Protein AF-A0A8J6NHY6-F1 (afdb_monomer_lite)

InterPro domains:
  IPR003583 Helix-hairpin-helix DNA-binding motif, class 1 [SM00278] (16-35)
  IPR003583 Helix-hairpin-helix DNA-binding motif, class 1 [SM00278] (42-61)
  IPR010994 RuvA domain 2-like [SSF47781] (5-61)
  IPR060575 SAM-like, helix-hairpin-helix tandem [PF12836] (10-60)

Foldseek 3Di:
DCFVVVLVCLQPPDLVRQCPQPQRHSVQSVLSVVQDDDPGPVSSVVRPRDDPVSVVVSSVVVVVPPDDDDDDDDDDPDPPPPVVVVVVVVVVVVVVVVVVVVVVVVVVVVVVVVVVVVVVVVVPDDPPDDDDDDDDDPVVVVVVVVVVVVVVVVVVVVVVCCVVVVVPPVVPVVNVVVVVVVVVVVVVVVVVVVVVVVVVVVVVVVVVVVVVVVVVVVVVVVVVVVVVVVVVVVVVVVVVVVVVVVVVVVVVVVVVVVVVVVVVVVVVVVVVVVVVVVPDD

Secondary structure (DSSP, 8-state):
--HHHHHHHHHH--HHHHHTSTT--HHHHHHHHHTPPPSSHHHHHTSTT--HHHHHHHHHHHHTTTS-----PPPP---TTHHHHHHHHHHHHHHHHHHHHHHHHHHHHHHHHHHHHHHHHHHT-------------THHHHHHHHHHHHHHHHHHHHHHHHHHSTT-----HHHHHHHHHHHHHHHHHHHHHHHHHHHHHHHHHHHHHHHHHHHHHHHHHHHHHHHHHHHHHHHHHHHHHHHHHHHHHHHHHHHHHHHHHHHHHHHHHHHHHHHTTSS--

Sequence (281 aa):
MNQTELLTLLNTASRDELTSLPGIGSALAERILAGRLFDTLEAAQTVKGVSANLLERLMDSLASHLDPMPAPKPQAADGAQSESRLEEIKESLSKKGQAALETMSGLGESARKQGQAARQAVEALPEKFEQSSTSRGPLWTTLVSSAVTALVAILLTLAVLGGINGSLKFATGSQYRTLQSEISQLNTQADTLRQDLDGLRTRVDTLEGLGERTVALEKAQEQLAADLEAASQQVTAMQTEVTSLNEKVVQQEERTQRFETFLRELQTLLANLFTTQGETK

Organism: NCBI:txid2841698

pLDDT: mean 76.89, std 18.31, range [30.2, 98.44]

Radius of gyration: 55.87 Å; chains: 1; bounding box: 120×62×177 Å

Structure (mmCIF, N/CA/C/O backbone):
data_AF-A0A8J6NHY6-F1
#
_entry.id   AF-A0A8J6NHY6-F1
#
loop_
_atom_site.group_PDB
_atom_site.id
_atom_site.type_symbol
_atom_site.label_atom_id
_atom_site.label_alt_id
_atom_site.label_comp_id
_atom_site.label_asym_id
_atom_site.label_entity_id
_atom_site.label_seq_id
_atom_site.pdbx_PDB_ins_code
_atom_site.Cartn_x
_atom_site.Cartn_y
_atom_site.Cartn_z
_atom_site.occupancy
_atom_site.B_iso_or_equiv
_atom_site.auth_seq_id
_atom_site.auth_comp_id
_atom_site.auth_asym_id
_atom_site.auth_atom_id
_atom_site.pdbx_PDB_model_num
ATOM 1 N N . MET A 1 1 ? 7.587 -30.699 9.011 1.00 53.34 1 MET A N 1
ATOM 2 C CA . MET A 1 1 ? 6.563 -29.631 9.088 1.00 53.34 1 MET A CA 1
ATOM 3 C C . MET A 1 1 ? 7.283 -28.301 8.889 1.00 53.34 1 MET A C 1
ATOM 5 O O . MET A 1 1 ? 7.634 -27.670 9.870 1.00 53.34 1 MET A O 1
ATOM 9 N N . ASN A 1 2 ? 7.527 -27.900 7.632 1.00 73.38 2 ASN A N 1
ATOM 10 C CA . ASN A 1 2 ? 8.413 -26.765 7.289 1.00 73.38 2 ASN A CA 1
ATOM 11 C C . ASN A 1 2 ? 7.673 -25.637 6.533 1.00 73.38 2 ASN A C 1
ATOM 13 O O . ASN A 1 2 ? 8.292 -24.782 5.908 1.00 73.38 2 ASN A O 1
ATOM 17 N N . GLN A 1 3 ? 6.332 -25.650 6.526 1.00 76.56 3 GLN A N 1
ATOM 18 C CA . GLN A 1 3 ? 5.535 -24.707 5.726 1.00 76.56 3 GLN A CA 1
ATOM 19 C C . GLN A 1 3 ? 5.617 -23.270 6.260 1.00 76.56 3 GLN A C 1
ATOM 21 O O . GLN A 1 3 ? 5.719 -22.333 5.474 1.00 76.56 3 GLN A O 1
ATOM 26 N N . THR A 1 4 ? 5.625 -23.094 7.583 1.00 82.06 4 THR A N 1
ATOM 27 C CA . THR A 1 4 ? 5.702 -21.772 8.227 1.00 82.06 4 THR A CA 1
ATOM 28 C C . THR A 1 4 ? 7.051 -21.089 7.987 1.00 82.06 4 THR A C 1
ATOM 30 O O . THR A 1 4 ? 7.104 -19.882 7.759 1.00 82.06 4 THR A O 1
ATOM 33 N N . GLU A 1 5 ? 8.144 -21.854 7.982 1.00 82.25 5 GLU A N 1
ATOM 34 C CA . GLU A 1 5 ? 9.486 -21.335 7.687 1.00 82.25 5 GLU A CA 1
ATOM 35 C C . GLU A 1 5 ? 9.619 -20.924 6.221 1.00 82.25 5 GLU A C 1
ATOM 37 O O . GLU A 1 5 ? 10.109 -19.832 5.937 1.00 82.25 5 GLU A O 1
ATOM 42 N N . LEU A 1 6 ? 9.101 -21.737 5.291 1.00 83.81 6 LEU A N 1
ATOM 43 C CA . LEU A 1 6 ? 9.081 -21.389 3.870 1.00 83.81 6 LEU A CA 1
ATOM 44 C C . LEU A 1 6 ? 8.240 -20.133 3.604 1.00 83.81 6 LEU A C 1
ATOM 46 O O . LEU A 1 6 ? 8.652 -19.273 2.829 1.00 83.81 6 LEU A O 1
ATOM 50 N N . LEU A 1 7 ? 7.084 -20.000 4.263 1.00 85.81 7 LEU A N 1
ATOM 51 C CA . LEU A 1 7 ? 6.234 -18.813 4.155 1.00 85.81 7 LEU A CA 1
ATOM 52 C C . LEU A 1 7 ? 6.942 -17.560 4.689 1.00 85.81 7 LEU A C 1
ATOM 54 O O . LEU A 1 7 ? 6.885 -16.498 4.070 1.00 85.81 7 LEU A O 1
ATOM 58 N N . THR A 1 8 ? 7.653 -17.698 5.810 1.00 86.50 8 THR A N 1
ATOM 59 C CA . THR A 1 8 ? 8.448 -16.610 6.388 1.00 86.50 8 THR A CA 1
ATOM 60 C C . THR A 1 8 ? 9.558 -16.199 5.423 1.00 86.50 8 THR A C 1
ATOM 62 O O . THR A 1 8 ? 9.650 -15.023 5.085 1.00 86.50 8 THR A O 1
ATOM 65 N N . LEU A 1 9 ? 10.318 -17.162 4.889 1.00 85.62 9 LEU A N 1
ATOM 66 C CA . LEU A 1 9 ? 11.377 -16.930 3.906 1.00 85.62 9 LEU A CA 1
ATOM 67 C C . LEU A 1 9 ? 10.844 -16.260 2.630 1.00 85.62 9 LEU A C 1
ATOM 69 O O . LEU A 1 9 ? 11.427 -15.295 2.152 1.00 85.62 9 LEU A O 1
ATOM 73 N N . LEU A 1 10 ? 9.708 -16.701 2.086 1.00 86.12 10 LEU A N 1
ATOM 74 C CA . LEU A 1 10 ? 9.117 -16.093 0.887 1.00 86.12 10 LEU A CA 1
ATOM 75 C C . LEU A 1 10 ? 8.717 -14.628 1.095 1.00 86.12 10 LEU A C 1
ATOM 77 O O . LEU A 1 10 ? 8.806 -13.847 0.144 1.00 86.12 10 LEU A O 1
ATOM 81 N N . ASN A 1 11 ? 8.311 -14.254 2.311 1.00 88.75 11 ASN A N 1
ATOM 82 C CA . ASN A 1 11 ? 7.917 -12.891 2.663 1.00 88.75 11 ASN A CA 1
ATOM 83 C C . ASN A 1 11 ? 9.106 -11.992 3.046 1.00 88.75 11 ASN A C 1
ATOM 85 O O . ASN A 1 11 ? 9.076 -10.801 2.732 1.00 88.75 11 ASN A O 1
ATOM 89 N N . THR A 1 12 ? 10.155 -12.530 3.679 1.00 84.88 12 THR A N 1
ATOM 90 C CA . THR A 1 12 ? 11.291 -11.739 4.192 1.00 84.88 12 THR A CA 1
ATOM 91 C C . THR A 1 12 ? 12.545 -11.784 3.323 1.00 84.88 12 THR A C 1
ATOM 93 O O . THR A 1 12 ? 13.318 -10.830 3.364 1.00 84.88 12 THR A O 1
ATOM 96 N N . ALA A 1 13 ? 12.746 -12.824 2.508 1.00 84.81 13 ALA A N 1
ATOM 97 C CA . ALA A 1 13 ? 13.973 -12.993 1.729 1.00 84.81 13 ALA A CA 1
ATOM 98 C C . ALA A 1 13 ? 14.197 -11.852 0.728 1.00 84.81 13 ALA A C 1
ATOM 100 O O . ALA A 1 13 ? 13.265 -11.282 0.156 1.00 84.81 13 ALA A O 1
ATOM 101 N N . SER A 1 14 ? 15.450 -11.535 0.467 1.00 84.56 14 SER A N 1
ATOM 102 C CA . SER A 1 14 ? 15.868 -10.631 -0.598 1.00 84.56 14 SER A CA 1
ATOM 103 C C . SER A 1 14 ? 15.797 -11.308 -1.973 1.00 84.56 14 SER A C 1
ATOM 105 O O . SER A 1 14 ? 15.626 -12.523 -2.097 1.00 84.56 14 SER A O 1
ATOM 107 N N . ARG A 1 15 ? 15.932 -10.515 -3.044 1.00 84.06 15 ARG A N 1
ATOM 108 C CA . ARG A 1 15 ? 15.962 -11.035 -4.421 1.00 84.06 15 ARG A CA 1
ATOM 109 C C . ARG A 1 15 ? 17.047 -12.102 -4.598 1.00 84.06 15 ARG A C 1
ATOM 111 O O . ARG A 1 15 ? 16.771 -13.122 -5.218 1.00 84.06 15 ARG A O 1
ATOM 118 N N . ASP A 1 16 ? 18.231 -11.864 -4.041 1.00 79.75 16 ASP A N 1
ATOM 119 C CA . ASP A 1 16 ? 19.402 -12.732 -4.203 1.00 79.75 16 ASP A CA 1
ATOM 120 C C . ASP A 1 16 ? 19.284 -14.027 -3.385 1.00 79.75 16 ASP A C 1
ATOM 122 O O . ASP A 1 16 ? 19.721 -15.098 -3.807 1.00 79.75 16 ASP A O 1
ATOM 126 N N . GLU A 1 17 ? 18.622 -13.960 -2.232 1.00 82.81 17 GLU A N 1
ATOM 127 C CA . GLU A 1 17 ? 18.297 -15.147 -1.438 1.00 82.81 17 GLU A CA 1
ATOM 128 C C . GLU A 1 17 ? 17.242 -16.005 -2.140 1.00 82.81 17 GLU A C 1
ATOM 130 O O . GLU A 1 17 ? 17.376 -17.225 -2.181 1.00 82.81 17 GLU A O 1
ATOM 135 N N . LEU A 1 18 ? 16.236 -15.383 -2.769 1.00 84.31 18 LEU A N 1
ATOM 136 C CA . LEU A 1 18 ? 15.245 -16.108 -3.562 1.00 84.31 18 LEU A CA 1
ATOM 137 C C . LEU A 1 18 ? 15.859 -16.766 -4.799 1.00 84.31 18 LEU A C 1
ATOM 139 O O . LEU A 1 18 ? 15.480 -17.885 -5.117 1.00 84.31 18 LEU A O 1
ATOM 143 N N . THR A 1 19 ? 16.795 -16.119 -5.498 1.00 83.88 19 THR A N 1
ATOM 144 C CA . THR A 1 19 ? 17.465 -16.721 -6.669 1.00 83.88 19 THR A CA 1
ATOM 145 C C . THR A 1 19 ? 18.468 -17.811 -6.307 1.00 83.88 19 THR A C 1
ATOM 147 O O . THR A 1 19 ? 18.808 -18.635 -7.153 1.00 83.88 19 THR A O 1
ATOM 150 N N . SER A 1 20 ? 18.928 -17.840 -5.056 1.00 79.25 20 SER A N 1
ATOM 151 C CA . SER A 1 20 ? 19.787 -18.908 -4.536 1.00 79.25 20 SER A CA 1
ATOM 152 C C . SER A 1 20 ? 19.014 -20.204 -4.265 1.00 79.25 20 SER A C 1
ATOM 154 O O . SER A 1 20 ? 19.619 -21.263 -4.094 1.00 79.25 20 SER A O 1
ATOM 156 N N . LEU A 1 21 ? 17.678 -20.147 -4.244 1.00 82.75 21 LEU A N 1
ATOM 157 C CA . LEU A 1 21 ? 16.835 -21.314 -4.030 1.00 82.75 21 LEU A CA 1
ATOM 158 C C . LEU A 1 21 ? 16.749 -22.192 -5.293 1.00 82.75 21 LEU A C 1
ATOM 160 O O . LEU A 1 21 ? 16.567 -21.686 -6.407 1.00 82.75 21 LEU A O 1
ATOM 164 N N . PRO A 1 22 ? 16.826 -23.529 -5.149 1.00 76.31 22 PRO A N 1
ATOM 165 C CA . PRO A 1 22 ? 16.834 -24.437 -6.287 1.00 76.31 22 PRO A CA 1
ATOM 166 C C . PRO A 1 22 ? 15.524 -24.339 -7.079 1.00 76.31 22 PRO A C 1
ATOM 168 O O . PRO A 1 22 ? 14.446 -24.672 -6.590 1.00 76.31 22 PRO A O 1
ATOM 171 N N . GLY A 1 23 ? 15.628 -23.909 -8.338 1.00 76.44 23 GLY A N 1
ATOM 172 C CA . GLY A 1 23 ? 14.489 -23.771 -9.250 1.00 76.44 23 GLY A CA 1
ATOM 173 C C . GLY A 1 23 ? 13.852 -22.378 -9.298 1.00 76.44 23 GLY A C 1
ATOM 174 O O . GLY A 1 23 ? 12.918 -22.188 -10.078 1.00 76.44 23 GLY A O 1
ATOM 175 N N . ILE A 1 24 ? 14.357 -21.394 -8.543 1.00 82.69 24 ILE A N 1
ATOM 176 C CA . ILE A 1 24 ? 13.903 -19.999 -8.621 1.00 82.69 24 ILE A CA 1
ATOM 177 C C . ILE A 1 24 ? 14.943 -19.157 -9.374 1.00 82.69 24 ILE A C 1
ATOM 179 O O . ILE A 1 24 ? 16.027 -18.884 -8.882 1.00 82.69 24 ILE A O 1
ATOM 183 N N . GLY A 1 25 ? 14.608 -18.717 -10.590 1.00 80.62 25 GLY A N 1
ATOM 184 C CA . GLY A 1 25 ? 15.428 -17.763 -11.353 1.00 80.62 25 GLY A CA 1
ATOM 185 C C . GLY A 1 25 ? 15.056 -16.301 -11.076 1.00 80.62 25 GLY A C 1
ATOM 186 O O . GLY A 1 25 ? 13.996 -16.028 -10.511 1.00 80.62 25 GLY A O 1
ATOM 187 N N . SER A 1 26 ? 15.865 -15.345 -11.550 1.00 79.81 26 SER A N 1
ATOM 188 C CA . SER A 1 26 ? 15.668 -13.895 -11.325 1.00 79.81 26 SER A CA 1
ATOM 189 C C . SER A 1 26 ? 14.264 -13.401 -11.686 1.00 79.81 26 SER A C 1
ATOM 191 O O . SER A 1 26 ? 13.646 -12.668 -10.920 1.00 79.81 26 SER A O 1
ATOM 193 N N . ALA A 1 27 ? 13.712 -13.883 -12.805 1.00 82.69 27 ALA A N 1
ATOM 194 C CA . ALA A 1 27 ? 12.362 -13.534 -13.248 1.00 82.69 27 ALA A CA 1
ATOM 195 C C . ALA A 1 27 ? 11.250 -14.113 -12.352 1.00 82.69 27 ALA A C 1
ATOM 197 O O . ALA A 1 27 ? 10.127 -13.612 -12.348 1.00 82.69 27 ALA A O 1
ATOM 198 N N . LEU A 1 28 ? 11.502 -15.217 -11.641 1.00 83.19 28 LEU A N 1
ATOM 199 C CA . LEU A 1 28 ? 10.549 -15.778 -10.680 1.00 83.19 28 LEU A CA 1
ATOM 200 C C . LEU A 1 28 ? 10.686 -15.089 -9.318 1.00 83.19 28 LEU A C 1
ATOM 202 O O . LEU A 1 28 ? 9.671 -14.734 -8.732 1.00 83.19 28 LEU A O 1
ATOM 206 N N . ALA A 1 29 ? 11.915 -14.812 -8.872 1.00 85.69 29 ALA A N 1
ATOM 207 C CA . ALA A 1 29 ? 12.186 -14.052 -7.653 1.00 85.69 29 ALA A CA 1
ATOM 208 C C . ALA A 1 29 ? 11.532 -12.661 -7.685 1.00 85.69 29 ALA A C 1
ATOM 210 O O . ALA A 1 29 ? 10.893 -12.252 -6.720 1.00 85.69 29 ALA A O 1
ATOM 211 N N . GLU A 1 30 ? 11.612 -11.958 -8.815 1.00 86.56 30 GLU A N 1
ATOM 212 C CA . GLU A 1 30 ? 10.954 -10.660 -8.994 1.00 86.56 30 GLU A CA 1
ATOM 213 C C . GLU A 1 30 ? 9.423 -10.751 -8.929 1.00 86.56 30 GLU A C 1
ATOM 215 O O . GLU A 1 30 ? 8.779 -9.923 -8.287 1.00 86.56 30 GLU A O 1
ATOM 220 N N . ARG A 1 31 ? 8.831 -11.799 -9.512 1.00 84.31 31 ARG A N 1
ATOM 221 C CA . ARG A 1 31 ? 7.384 -12.047 -9.416 1.00 84.31 31 ARG A CA 1
ATOM 222 C C . ARG A 1 31 ? 6.939 -12.381 -7.993 1.00 84.31 31 ARG A C 1
ATOM 224 O O . ARG A 1 31 ? 5.866 -11.950 -7.587 1.00 84.31 31 ARG A O 1
ATOM 231 N N . ILE A 1 32 ? 7.752 -13.123 -7.243 1.00 85.94 32 ILE A N 1
ATOM 232 C CA . ILE A 1 32 ? 7.494 -13.419 -5.829 1.00 85.94 32 ILE A CA 1
ATOM 233 C C . ILE A 1 32 ? 7.557 -12.126 -5.010 1.00 85.94 32 ILE A C 1
ATOM 235 O O . ILE A 1 32 ? 6.660 -11.884 -4.212 1.00 85.94 32 ILE A O 1
ATOM 239 N N . LEU A 1 33 ? 8.552 -11.263 -5.249 1.00 86.25 33 LEU A N 1
ATOM 240 C CA . LEU A 1 33 ? 8.669 -9.956 -4.590 1.00 86.25 33 LEU A CA 1
ATOM 241 C C . LEU A 1 33 ? 7.463 -9.052 -4.870 1.00 86.25 33 LEU A C 1
ATOM 243 O O . LEU A 1 33 ? 6.952 -8.420 -3.950 1.00 86.25 33 LEU A O 1
ATOM 247 N N . ALA A 1 34 ? 6.988 -9.027 -6.118 1.00 85.00 34 ALA A N 1
ATOM 248 C CA . ALA A 1 34 ? 5.819 -8.247 -6.519 1.00 85.00 34 ALA A CA 1
ATOM 249 C C . ALA A 1 34 ? 4.497 -8.761 -5.913 1.00 85.00 34 ALA A C 1
ATOM 251 O O . ALA A 1 34 ? 3.537 -8.002 -5.831 1.00 85.00 34 ALA A O 1
ATOM 252 N N . GLY A 1 35 ? 4.436 -10.034 -5.509 1.00 81.06 35 GLY A N 1
ATOM 253 C CA . GLY A 1 35 ? 3.237 -10.672 -4.957 1.00 81.06 35 GLY A CA 1
ATOM 254 C C . GLY A 1 35 ? 3.112 -10.634 -3.431 1.00 81.06 35 GLY A C 1
ATOM 255 O O . GLY A 1 35 ? 2.147 -11.180 -2.907 1.00 81.06 35 GLY A O 1
ATOM 256 N N . ARG A 1 36 ? 4.072 -10.038 -2.713 1.00 85.75 36 ARG A N 1
ATOM 257 C CA . ARG A 1 36 ? 4.070 -9.989 -1.238 1.00 85.75 36 ARG A CA 1
ATOM 258 C C . ARG A 1 36 ? 2.956 -9.082 -0.691 1.00 85.75 36 ARG A C 1
ATOM 260 O O . ARG A 1 36 ? 2.662 -8.054 -1.293 1.00 85.75 36 ARG A O 1
ATOM 267 N N . LEU A 1 37 ? 2.375 -9.351 0.484 1.00 82.25 37 LEU A N 1
ATOM 268 C CA . LEU A 1 37 ? 2.626 -10.454 1.429 1.00 82.25 37 LEU A CA 1
ATOM 269 C C . LEU A 1 37 ? 1.750 -11.684 1.152 1.00 82.25 37 LEU A C 1
ATOM 271 O O . LEU A 1 37 ? 0.583 -11.563 0.798 1.00 82.25 37 LEU A O 1
ATOM 275 N N . PHE A 1 38 ? 2.313 -12.868 1.391 1.00 83.25 38 PHE A N 1
ATOM 276 C CA . PHE A 1 38 ? 1.598 -14.139 1.325 1.00 83.25 38 PHE A CA 1
ATOM 277 C C . PHE A 1 38 ? 1.175 -14.583 2.728 1.00 83.25 38 PHE A C 1
ATOM 279 O O . PHE A 1 38 ? 2.033 -14.832 3.575 1.00 83.25 38 PHE A O 1
ATOM 286 N N . ASP A 1 39 ? -0.128 -14.739 2.955 1.00 81.50 39 ASP A N 1
ATOM 287 C CA . ASP A 1 39 ? -0.663 -15.250 4.228 1.00 81.50 39 ASP A CA 1
ATOM 288 C C . ASP A 1 39 ? -0.658 -16.785 4.294 1.00 81.50 39 ASP A C 1
ATOM 290 O O . ASP A 1 39 ? -0.622 -17.379 5.370 1.00 81.50 39 ASP A O 1
ATOM 294 N N . THR A 1 40 ? -0.675 -17.449 3.134 1.00 83.06 40 THR A N 1
ATOM 295 C CA . THR A 1 40 ? -0.659 -18.910 3.017 1.00 83.06 40 THR A CA 1
ATOM 296 C C . THR A 1 40 ? 0.260 -19.368 1.889 1.00 83.06 40 THR A C 1
ATOM 298 O O . THR A 1 40 ? 0.560 -18.634 0.945 1.00 83.06 40 THR A O 1
ATOM 301 N N . LEU A 1 41 ? 0.691 -20.629 1.952 1.00 75.31 41 LEU A N 1
ATOM 302 C CA . LEU A 1 41 ? 1.497 -21.242 0.894 1.00 75.31 41 LEU A CA 1
ATOM 303 C C . LEU A 1 41 ? 0.726 -21.340 -0.438 1.00 75.31 41 LEU A C 1
ATOM 305 O O . LEU A 1 41 ? 1.312 -21.301 -1.516 1.00 75.31 41 LEU A O 1
ATOM 309 N N . GLU A 1 42 ? -0.599 -21.439 -0.370 1.00 76.88 42 GLU A N 1
ATOM 310 C CA . GLU A 1 42 ? -1.498 -21.418 -1.529 1.00 76.88 42 GLU A CA 1
ATOM 311 C C . GLU A 1 42 ? -1.526 -20.038 -2.199 1.00 76.88 42 GLU A C 1
ATOM 313 O O . GLU A 1 42 ? -1.512 -19.949 -3.427 1.00 76.88 42 GLU A O 1
ATOM 318 N N . ALA A 1 43 ? -1.451 -18.952 -1.422 1.00 77.56 43 ALA A N 1
ATOM 319 C CA . ALA A 1 43 ? -1.313 -17.607 -1.976 1.00 77.56 43 ALA A CA 1
ATOM 320 C C . ALA A 1 43 ? -0.018 -17.474 -2.800 1.00 77.56 43 ALA A C 1
ATOM 322 O O . ALA A 1 43 ? -0.040 -16.924 -3.902 1.00 77.56 43 ALA A O 1
ATOM 323 N N . ALA A 1 44 ? 1.086 -18.076 -2.342 1.00 75.69 44 ALA A N 1
ATOM 324 C CA . ALA A 1 44 ? 2.343 -18.107 -3.093 1.00 75.69 44 ALA A CA 1
ATOM 325 C C . ALA A 1 44 ? 2.252 -18.919 -4.405 1.00 75.69 44 ALA A C 1
ATOM 327 O O . ALA A 1 44 ? 2.935 -18.587 -5.374 1.00 75.69 44 ALA A O 1
ATOM 328 N N . GLN A 1 45 ? 1.375 -19.930 -4.486 1.00 78.81 45 GLN A N 1
ATOM 329 C CA . GLN A 1 45 ? 1.114 -20.689 -5.725 1.00 78.81 45 GLN A CA 1
ATOM 330 C C . GLN A 1 45 ? 0.353 -19.880 -6.784 1.00 78.81 45 GLN A C 1
ATOM 332 O O . GLN A 1 45 ? 0.373 -20.226 -7.965 1.00 78.81 45 GLN A O 1
ATOM 337 N N . THR A 1 46 ? -0.289 -18.778 -6.392 1.00 75.00 46 THR A N 1
ATOM 338 C CA . THR A 1 46 ? -0.972 -17.877 -7.335 1.00 75.00 46 THR A CA 1
ATOM 339 C C . THR A 1 46 ? 0.031 -17.148 -8.238 1.00 75.00 46 THR A C 1
ATOM 341 O O . THR A 1 46 ? -0.296 -16.732 -9.354 1.00 75.00 46 THR A O 1
ATOM 344 N N . VAL A 1 47 ? 1.290 -17.032 -7.801 1.00 77.62 47 VAL A N 1
ATOM 345 C CA . VAL A 1 47 ? 2.369 -16.467 -8.608 1.00 77.62 47 VAL A CA 1
ATOM 346 C C . VAL A 1 47 ? 2.665 -17.407 -9.776 1.00 77.62 47 VAL A C 1
ATOM 348 O O . VAL A 1 47 ? 3.198 -18.504 -9.602 1.00 77.62 47 VAL A O 1
ATOM 351 N N . LYS A 1 48 ? 2.354 -16.963 -11.002 1.00 69.06 48 LYS A N 1
ATOM 352 C CA . LYS A 1 48 ? 2.626 -17.719 -12.237 1.00 69.06 48 LYS A CA 1
ATOM 353 C C . LYS A 1 48 ? 4.059 -18.254 -12.226 1.00 69.06 48 LYS A C 1
ATOM 355 O O . LYS A 1 48 ? 4.997 -17.462 -12.267 1.00 69.06 48 LYS A O 1
ATOM 360 N N . GLY A 1 49 ? 4.219 -19.578 -12.241 1.00 71.25 49 GLY A N 1
ATOM 361 C CA . GLY A 1 49 ? 5.519 -20.260 -12.260 1.00 71.25 49 GLY A CA 1
ATOM 362 C C . GLY A 1 49 ? 5.963 -20.859 -10.922 1.00 71.25 49 GLY A C 1
ATOM 363 O O . GLY A 1 49 ? 6.915 -21.634 -10.915 1.00 71.25 49 GLY A O 1
ATOM 364 N N . VAL A 1 50 ? 5.270 -20.570 -9.818 1.00 79.50 50 VAL A N 1
ATOM 365 C CA . VAL A 1 50 ? 5.432 -21.294 -8.551 1.00 79.50 50 VAL A CA 1
ATOM 366 C C . VAL A 1 50 ? 4.496 -22.502 -8.581 1.00 79.50 50 VAL A C 1
ATOM 368 O O . VAL A 1 50 ? 3.284 -22.352 -8.678 1.00 79.50 50 VAL A O 1
ATOM 371 N N . SER A 1 51 ? 5.053 -23.713 -8.555 1.00 76.12 51 SER A N 1
ATOM 372 C CA . SER A 1 51 ? 4.276 -24.962 -8.567 1.00 76.12 51 SER A CA 1
ATOM 373 C C . SER A 1 51 ? 4.392 -25.689 -7.230 1.00 76.12 51 SER A C 1
ATOM 375 O O . SER A 1 51 ? 5.410 -25.561 -6.549 1.00 76.12 51 SER A O 1
ATOM 377 N N . ALA A 1 52 ? 3.387 -26.495 -6.876 1.00 76.88 52 ALA A N 1
ATOM 378 C CA . ALA A 1 52 ? 3.402 -27.311 -5.658 1.00 76.88 52 ALA A CA 1
ATOM 379 C C . ALA A 1 52 ? 4.662 -28.197 -5.557 1.00 76.88 52 ALA A C 1
ATOM 381 O O . ALA A 1 52 ? 5.288 -28.247 -4.505 1.00 76.88 52 ALA A O 1
ATOM 382 N N . ASN A 1 53 ? 5.111 -28.776 -6.680 1.00 75.88 53 ASN A N 1
ATOM 383 C CA . ASN A 1 53 ? 6.353 -29.559 -6.761 1.00 75.88 53 ASN A CA 1
ATOM 384 C C . ASN A 1 53 ? 7.613 -28.740 -6.441 1.00 75.88 53 ASN A C 1
ATOM 386 O O . ASN A 1 53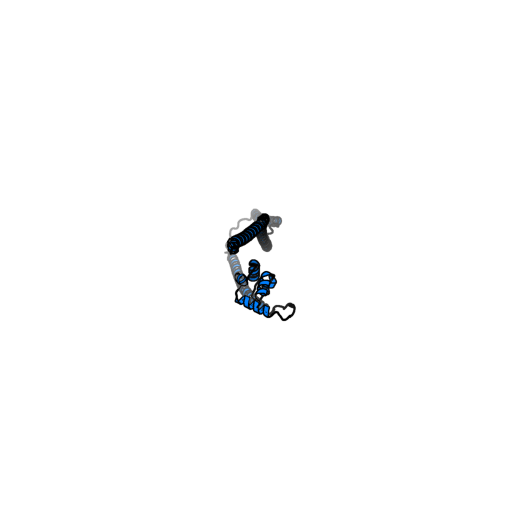 ? 8.565 -29.256 -5.865 1.00 75.88 53 ASN A O 1
ATOM 390 N N . LEU A 1 54 ? 7.657 -27.466 -6.841 1.00 81.25 54 LEU A N 1
ATOM 391 C CA . LEU A 1 54 ? 8.787 -26.595 -6.521 1.00 81.25 54 LEU A CA 1
ATOM 392 C C . LEU A 1 54 ? 8.797 -26.270 -5.025 1.00 81.25 54 LEU A C 1
ATOM 394 O O . LEU A 1 54 ? 9.846 -26.357 -4.397 1.00 81.25 54 LEU A O 1
ATOM 398 N N . LEU A 1 55 ? 7.634 -25.973 -4.444 1.00 79.38 55 LEU A N 1
ATOM 399 C CA . LEU A 1 55 ? 7.505 -25.717 -3.009 1.00 79.38 55 LEU A CA 1
ATOM 400 C C . LEU A 1 55 ? 7.872 -26.952 -2.177 1.00 79.38 55 LEU A C 1
ATOM 402 O O . LEU A 1 55 ? 8.576 -26.816 -1.184 1.00 79.38 55 LEU A O 1
ATOM 406 N N . GLU A 1 56 ? 7.488 -28.150 -2.615 1.00 81.25 56 GLU A N 1
ATOM 407 C CA . GLU A 1 56 ? 7.855 -29.411 -1.963 1.00 81.25 56 GLU A CA 1
ATOM 408 C C . GLU A 1 56 ? 9.372 -29.658 -1.991 1.00 81.25 56 GLU A C 1
ATOM 410 O O . GLU A 1 56 ? 9.967 -29.979 -0.964 1.00 81.25 56 GLU A O 1
ATOM 415 N N . ARG A 1 57 ? 10.036 -29.393 -3.125 1.00 78.81 57 ARG A N 1
ATOM 416 C CA . ARG A 1 57 ? 11.506 -29.464 -3.225 1.00 78.81 57 ARG A CA 1
ATOM 417 C C . ARG A 1 57 ? 12.206 -28.438 -2.339 1.00 78.81 57 ARG A C 1
ATOM 419 O O . ARG A 1 57 ? 13.253 -28.737 -1.771 1.00 78.81 57 ARG A O 1
ATOM 426 N N . LEU A 1 58 ? 11.641 -27.238 -2.211 1.00 82.19 58 LEU A N 1
ATOM 427 C CA . LEU A 1 58 ? 12.169 -26.225 -1.301 1.00 82.19 58 LEU A CA 1
ATOM 428 C C . LEU A 1 58 ? 11.998 -26.646 0.156 1.00 82.19 58 LEU A C 1
ATOM 430 O O . LEU A 1 58 ? 12.944 -26.512 0.927 1.00 82.19 58 LEU A O 1
ATOM 434 N N . MET A 1 59 ? 10.847 -27.219 0.515 1.00 78.81 59 MET A N 1
ATOM 435 C CA . MET A 1 59 ? 10.602 -27.765 1.853 1.00 78.81 59 MET A CA 1
ATOM 436 C C . MET A 1 59 ? 11.597 -28.872 2.218 1.00 78.81 59 MET A C 1
ATOM 438 O O . MET A 1 59 ? 12.073 -28.891 3.355 1.00 78.81 59 MET A O 1
ATOM 442 N N . ASP A 1 60 ? 11.924 -29.751 1.268 1.00 79.88 60 ASP A N 1
ATOM 443 C CA . ASP A 1 60 ? 12.909 -30.826 1.433 1.00 79.88 60 ASP A CA 1
ATOM 444 C C . ASP A 1 60 ? 14.342 -30.269 1.557 1.00 79.88 60 ASP A C 1
ATOM 446 O O . ASP A 1 60 ? 15.105 -30.654 2.442 1.00 79.88 60 ASP A O 1
ATOM 450 N N . SER A 1 61 ? 14.681 -29.246 0.761 1.00 73.06 61 SER A N 1
ATOM 451 C CA . SER A 1 61 ? 15.983 -28.564 0.847 1.00 73.06 61 SER A CA 1
ATOM 452 C C . SER A 1 61 ? 16.192 -27.794 2.157 1.00 73.06 61 SER A C 1
ATOM 454 O O . SER A 1 61 ? 17.314 -27.744 2.664 1.00 73.06 61 SER A O 1
ATOM 456 N N . LEU A 1 62 ? 15.115 -27.229 2.720 1.00 73.75 62 LEU A N 1
ATOM 457 C CA . LEU A 1 62 ? 15.129 -26.556 4.019 1.00 73.75 62 LEU A CA 1
ATOM 458 C C . LEU A 1 62 ? 15.283 -27.577 5.155 1.00 73.75 62 LEU A C 1
ATOM 460 O O . LEU A 1 62 ? 16.030 -27.340 6.097 1.00 73.75 62 LEU A O 1
ATOM 464 N N . ALA A 1 63 ? 14.627 -28.741 5.033 1.00 66.12 63 ALA A N 1
ATOM 465 C CA . ALA A 1 63 ? 14.763 -29.846 5.984 1.00 66.12 63 ALA A CA 1
ATOM 466 C C . ALA A 1 63 ? 16.203 -30.380 6.048 1.00 66.12 63 ALA A C 1
ATOM 468 O O . ALA A 1 63 ? 16.675 -30.775 7.112 1.00 66.12 63 ALA A O 1
ATOM 469 N N . SER A 1 64 ? 16.900 -30.371 4.908 1.00 61.94 64 SER A N 1
ATOM 470 C CA . SER A 1 64 ? 18.280 -30.842 4.775 1.00 61.94 64 SER A CA 1
ATOM 471 C C . SER A 1 64 ? 19.340 -29.844 5.276 1.00 61.94 64 SER A C 1
ATOM 473 O O . SER A 1 64 ? 20.520 -30.187 5.280 1.00 61.94 64 SER A O 1
ATOM 475 N N . HIS A 1 65 ? 18.969 -28.626 5.691 1.00 52.91 65 HIS A N 1
ATOM 476 C CA . HIS A 1 65 ? 19.908 -27.550 6.053 1.00 52.91 65 HIS A CA 1
ATOM 477 C C . HIS A 1 65 ? 20.295 -27.492 7.550 1.00 52.91 65 HIS A C 1
ATOM 479 O O . HIS A 1 65 ? 20.733 -26.450 8.034 1.00 52.91 65 HIS A O 1
ATOM 485 N N . LEU A 1 66 ? 20.168 -28.601 8.294 1.00 41.56 66 LEU A N 1
ATOM 486 C CA . LEU A 1 66 ? 20.574 -28.694 9.710 1.00 41.56 66 LEU A CA 1
ATOM 487 C C . LEU A 1 66 ? 22.019 -29.178 9.948 1.00 41.56 66 LEU A C 1
ATOM 489 O O . LEU A 1 66 ? 22.405 -29.346 11.102 1.00 41.56 66 LEU A O 1
ATOM 493 N N . ASP A 1 67 ? 22.841 -29.323 8.906 1.00 37.91 67 ASP A N 1
ATOM 494 C CA . ASP A 1 67 ? 24.291 -29.496 9.056 1.00 37.91 67 ASP A CA 1
ATOM 495 C C . ASP A 1 67 ? 25.034 -28.210 8.645 1.00 37.91 67 ASP A C 1
ATOM 497 O O . ASP A 1 67 ? 24.905 -27.758 7.503 1.00 37.91 67 ASP A O 1
ATOM 501 N N . PRO A 1 68 ? 25.836 -27.595 9.539 1.00 44.50 68 PRO A N 1
ATOM 502 C CA . PRO A 1 68 ? 26.625 -26.426 9.195 1.00 44.50 68 PRO A CA 1
ATOM 503 C C . PRO A 1 68 ? 27.822 -26.867 8.353 1.00 44.50 68 PRO A C 1
ATOM 505 O O . PRO A 1 68 ? 28.809 -27.399 8.861 1.00 44.50 68 PRO A O 1
ATOM 508 N N . MET A 1 69 ? 27.764 -26.604 7.053 1.00 42.16 69 MET A N 1
ATOM 509 C CA . MET A 1 69 ? 28.928 -26.671 6.176 1.00 42.16 69 MET A CA 1
ATOM 510 C C . MET A 1 69 ? 29.070 -25.378 5.363 1.00 42.16 69 MET A C 1
ATOM 512 O O . MET A 1 69 ? 28.121 -24.612 5.220 1.00 42.16 69 MET A O 1
ATOM 516 N N . PRO A 1 70 ? 30.313 -25.043 4.985 1.00 43.12 70 PRO A N 1
ATOM 517 C CA . PRO A 1 70 ? 30.890 -23.726 5.198 1.00 43.12 70 PRO A CA 1
ATOM 518 C C . PRO A 1 70 ? 30.667 -22.786 4.015 1.00 43.12 70 PRO A C 1
ATOM 520 O O . PRO A 1 70 ? 30.392 -23.217 2.900 1.00 43.12 70 PRO A O 1
ATOM 523 N N . ALA A 1 71 ? 30.876 -21.494 4.284 1.00 42.72 71 ALA A N 1
ATOM 524 C CA . ALA A 1 71 ? 30.898 -20.392 3.326 1.00 42.72 71 ALA A CA 1
ATOM 525 C C . ALA A 1 71 ? 31.430 -20.778 1.924 1.00 42.72 71 ALA A C 1
ATOM 527 O O . ALA A 1 71 ? 32.479 -21.430 1.823 1.00 42.72 71 ALA A O 1
ATOM 528 N N . PRO A 1 72 ? 30.775 -20.328 0.837 1.00 40.50 72 PRO A N 1
ATOM 529 C CA . PRO A 1 72 ? 31.195 -20.664 -0.513 1.00 40.50 72 PRO A CA 1
ATOM 530 C C . PRO A 1 72 ? 32.526 -19.971 -0.829 1.00 40.50 72 PRO A C 1
ATOM 532 O O . PRO A 1 72 ? 32.608 -18.748 -0.939 1.00 40.50 72 PRO A O 1
ATOM 535 N N . LYS A 1 73 ? 33.590 -20.765 -0.999 1.00 40.12 73 LYS A N 1
ATOM 536 C CA . LYS A 1 73 ? 34.768 -20.332 -1.762 1.00 40.12 73 LYS A CA 1
ATOM 537 C C . LYS A 1 73 ? 34.387 -20.277 -3.251 1.00 40.12 73 LYS A C 1
ATOM 539 O O . LYS A 1 73 ? 33.665 -21.164 -3.706 1.00 40.12 73 LYS A O 1
ATOM 544 N N . PRO A 1 74 ? 34.880 -19.290 -4.021 1.00 40.19 74 PRO A N 1
ATOM 545 C CA . PRO A 1 74 ? 34.547 -19.142 -5.435 1.00 40.19 74 PRO A CA 1
ATOM 546 C C . PRO A 1 74 ? 35.019 -20.367 -6.226 1.00 40.19 74 PRO A C 1
ATOM 548 O O . PRO A 1 74 ? 36.220 -20.628 -6.303 1.00 40.19 74 PRO A O 1
ATOM 551 N N . GLN A 1 75 ? 34.087 -21.119 -6.815 1.00 39.09 75 GLN A N 1
ATOM 552 C CA . GLN A 1 75 ? 34.415 -22.137 -7.807 1.00 39.09 75 GLN A CA 1
ATOM 553 C C . GLN A 1 75 ? 34.417 -21.507 -9.195 1.00 39.09 75 GLN A C 1
ATOM 555 O O . GLN A 1 75 ? 33.413 -20.995 -9.687 1.00 39.09 75 GLN A O 1
ATOM 560 N N . ALA A 1 76 ? 35.606 -21.548 -9.788 1.00 45.56 76 ALA A N 1
ATOM 561 C CA . ALA A 1 76 ? 35.874 -21.291 -11.184 1.00 45.56 76 ALA A CA 1
ATOM 562 C C . ALA A 1 76 ? 34.997 -22.191 -12.066 1.00 45.56 76 ALA A C 1
ATOM 564 O O . ALA A 1 76 ? 35.098 -23.417 -12.017 1.00 45.56 76 ALA A O 1
ATOM 565 N N . ALA A 1 77 ? 34.151 -21.560 -12.877 1.00 42.88 77 ALA A N 1
ATOM 566 C CA . ALA A 1 77 ? 33.451 -22.201 -13.973 1.00 42.88 77 ALA A CA 1
ATOM 567 C C . ALA A 1 77 ? 34.435 -22.434 -15.133 1.00 42.88 77 ALA A C 1
ATOM 569 O O . ALA A 1 77 ? 34.874 -21.502 -15.801 1.00 42.88 77 ALA A O 1
ATOM 570 N N . ASP A 1 78 ? 34.828 -23.696 -15.264 1.00 40.38 78 ASP A N 1
ATOM 571 C CA . ASP A 1 78 ? 34.923 -24.480 -16.498 1.00 40.38 78 ASP A CA 1
ATOM 572 C C . ASP A 1 78 ? 35.293 -23.739 -17.805 1.00 40.38 78 ASP A C 1
ATOM 574 O O . ASP A 1 78 ? 34.454 -23.193 -18.523 1.00 40.38 78 ASP A O 1
ATOM 578 N N . GLY A 1 79 ? 36.587 -23.768 -18.140 1.00 42.44 79 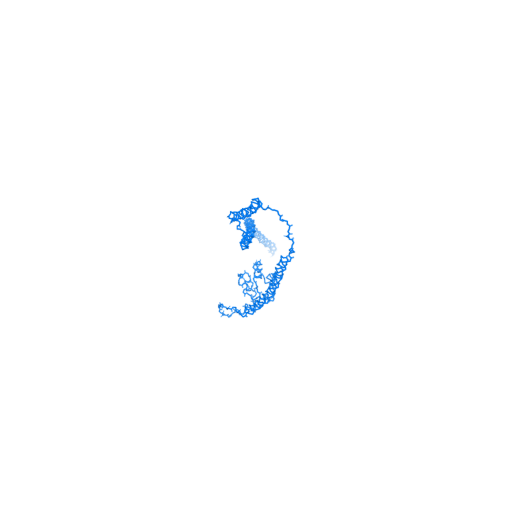GLY A N 1
ATOM 579 C CA . GLY A 1 79 ? 37.159 -23.233 -19.381 1.00 42.44 79 GLY A CA 1
ATOM 580 C C . GLY A 1 79 ? 37.092 -24.177 -20.590 1.00 42.44 79 GLY A C 1
ATOM 581 O O . GLY A 1 79 ? 37.651 -23.848 -21.634 1.00 42.44 79 GLY A O 1
ATOM 582 N N . ALA A 1 80 ? 36.431 -25.334 -20.499 1.00 49.25 80 ALA A N 1
ATOM 583 C CA . ALA A 1 80 ? 36.534 -26.371 -21.531 1.00 49.25 80 ALA A CA 1
ATOM 584 C C . ALA A 1 80 ? 35.642 -26.163 -22.777 1.00 49.25 80 ALA A C 1
ATOM 586 O O . ALA A 1 80 ? 35.845 -26.833 -23.788 1.00 49.25 80 ALA A O 1
ATOM 587 N N . GLN A 1 81 ? 34.680 -25.230 -22.771 1.00 49.81 81 GLN A N 1
ATOM 588 C CA . GLN A 1 81 ? 33.810 -24.974 -23.939 1.00 49.81 81 GLN A CA 1
ATOM 589 C C . GLN A 1 81 ? 34.265 -23.815 -24.843 1.00 49.81 81 GLN A C 1
ATOM 591 O O . GLN A 1 81 ? 33.718 -23.632 -25.932 1.00 49.81 81 GLN A O 1
ATOM 596 N N . SER A 1 82 ? 35.271 -23.037 -24.431 1.00 50.16 82 SER A N 1
ATOM 597 C CA . SER A 1 82 ? 35.694 -21.839 -25.172 1.00 50.16 82 SER A CA 1
ATOM 598 C C . SER A 1 82 ? 36.670 -22.148 -26.320 1.00 50.16 82 SER A C 1
ATOM 600 O O . SER A 1 82 ? 36.652 -21.472 -27.348 1.00 50.16 82 SER A O 1
ATOM 602 N N . GLU A 1 83 ? 37.475 -23.211 -26.204 1.00 54.62 83 GLU A N 1
ATOM 603 C CA . GLU A 1 83 ? 38.479 -23.567 -27.223 1.00 54.62 83 GLU A CA 1
ATOM 604 C C . GLU A 1 83 ? 37.866 -24.229 -28.468 1.00 54.62 83 GLU A C 1
ATOM 606 O O . GLU A 1 83 ? 38.251 -23.906 -29.591 1.00 54.62 83 GLU A O 1
ATOM 611 N N . SER A 1 84 ? 36.838 -25.071 -28.303 1.00 55.03 84 SER A N 1
ATOM 612 C CA . SER A 1 84 ? 36.156 -25.731 -29.430 1.00 55.03 84 SER A CA 1
ATOM 613 C C . SER A 1 84 ? 35.449 -24.739 -30.361 1.00 55.03 84 SER A C 1
ATOM 615 O O . SER A 1 84 ? 35.408 -24.957 -31.571 1.00 55.03 84 SER A O 1
ATOM 617 N N . ARG A 1 85 ? 34.909 -23.641 -29.819 1.00 60.06 85 ARG A N 1
ATOM 618 C CA . ARG A 1 85 ? 34.176 -22.634 -30.600 1.00 60.06 85 ARG A CA 1
ATOM 619 C C . ARG A 1 85 ? 35.112 -21.694 -31.358 1.00 60.06 85 ARG A C 1
ATOM 621 O O . ARG A 1 85 ? 34.742 -21.180 -32.411 1.00 60.06 85 ARG A O 1
ATOM 628 N N . LEU A 1 86 ? 36.318 -21.467 -30.833 1.00 57.31 86 LEU A N 1
ATOM 629 C CA . LEU A 1 86 ? 37.311 -20.599 -31.464 1.00 57.31 86 LEU A CA 1
ATOM 630 C C . LEU A 1 86 ? 37.918 -21.239 -32.721 1.00 57.31 86 LEU A C 1
ATOM 632 O O . LEU A 1 86 ? 38.128 -20.536 -33.711 1.00 57.31 86 LEU A O 1
ATOM 636 N N . GLU A 1 87 ? 38.144 -22.555 -32.714 1.00 65.00 87 GLU A N 1
ATOM 637 C CA . GLU A 1 87 ? 38.663 -23.278 -33.885 1.00 65.00 87 GLU A CA 1
ATOM 638 C C . GLU A 1 87 ? 37.622 -23.391 -35.013 1.00 65.00 87 GLU A C 1
ATOM 640 O O . GLU A 1 87 ? 37.948 -23.143 -36.174 1.00 65.00 87 GLU A O 1
ATOM 645 N N . GLU A 1 88 ? 36.342 -23.609 -34.690 1.00 66.12 88 GLU A N 1
ATOM 646 C CA . GLU A 1 88 ? 35.262 -23.650 -35.692 1.00 66.12 88 GLU A CA 1
ATOM 647 C C . GLU A 1 88 ? 35.072 -22.288 -36.395 1.00 66.12 88 GLU A C 1
ATOM 649 O O . GLU A 1 88 ? 34.903 -22.197 -37.618 1.00 66.12 88 GLU A O 1
ATOM 654 N N . ILE A 1 89 ? 35.189 -21.191 -35.638 1.00 70.25 89 ILE A N 1
ATOM 655 C CA . ILE A 1 89 ? 35.119 -19.829 -36.183 1.00 70.25 89 ILE A CA 1
ATOM 656 C C . ILE A 1 89 ? 36.327 -19.545 -37.088 1.00 70.25 89 ILE A C 1
ATOM 658 O O . ILE A 1 89 ? 36.160 -18.982 -38.175 1.00 70.25 89 ILE A O 1
ATOM 662 N N . LYS A 1 90 ? 37.530 -19.970 -36.693 1.00 71.44 90 LYS A N 1
ATOM 663 C CA . LYS A 1 90 ? 38.765 -19.778 -37.466 1.00 71.44 90 LYS A CA 1
ATOM 664 C C . LYS A 1 90 ? 38.752 -20.560 -38.783 1.00 71.44 90 LYS A C 1
ATOM 666 O O . LYS A 1 90 ? 39.158 -20.022 -39.818 1.00 71.44 90 LYS A O 1
ATOM 671 N N . GLU A 1 91 ? 38.217 -21.779 -38.779 1.00 69.12 91 GLU A N 1
ATOM 672 C CA . GLU A 1 91 ? 38.071 -22.595 -39.987 1.00 69.12 91 GLU A CA 1
ATOM 673 C C . GLU A 1 91 ? 37.051 -21.985 -40.968 1.00 69.12 91 GLU A C 1
ATOM 675 O O . GLU A 1 91 ? 37.313 -21.894 -42.174 1.00 69.12 91 GLU A O 1
ATOM 680 N N . SER A 1 92 ? 35.934 -21.452 -40.454 1.00 67.06 92 SER A N 1
ATOM 681 C CA . SER A 1 92 ? 34.926 -20.761 -41.274 1.00 67.06 92 SER A CA 1
ATOM 682 C C . SER A 1 92 ? 35.457 -19.469 -41.918 1.00 67.06 92 SER A C 1
ATOM 684 O O . SER A 1 92 ? 35.149 -19.170 -43.078 1.00 67.06 92 SER A O 1
ATOM 686 N N . LEU A 1 93 ? 36.314 -18.728 -41.205 1.00 66.44 93 LEU A N 1
ATOM 687 C CA . LEU A 1 93 ? 36.951 -17.502 -41.692 1.00 66.44 93 LEU A CA 1
ATOM 688 C C . LEU A 1 93 ? 38.001 -17.792 -42.770 1.00 66.44 93 LEU A C 1
ATOM 690 O O . LEU A 1 93 ? 38.079 -17.052 -43.751 1.00 66.44 93 LEU A O 1
ATOM 694 N N . SER A 1 94 ? 38.753 -18.889 -42.639 1.00 76.19 94 SER A N 1
ATOM 695 C CA . SER A 1 94 ? 39.738 -19.312 -43.642 1.00 76.19 94 SER A CA 1
ATOM 696 C C . SER A 1 94 ? 39.071 -19.712 -44.965 1.00 76.19 94 SER A C 1
ATOM 698 O O . SER A 1 94 ? 39.447 -19.212 -46.029 1.00 76.19 94 SER A O 1
ATOM 700 N N . LYS A 1 95 ? 37.990 -20.510 -44.905 1.00 73.50 95 LYS A N 1
ATOM 701 C CA . LYS A 1 95 ? 37.196 -20.882 -46.093 1.00 73.50 95 LYS A CA 1
ATOM 702 C C . LYS A 1 95 ? 36.593 -19.666 -46.797 1.00 73.50 95 LYS A C 1
ATOM 704 O O . LYS A 1 95 ? 36.626 -19.577 -48.024 1.00 73.50 95 LYS A O 1
ATOM 709 N N . LYS A 1 96 ? 36.064 -18.703 -46.035 1.00 70.38 96 LYS A N 1
ATOM 710 C CA . LYS A 1 96 ? 35.448 -17.494 -46.602 1.00 70.38 96 LYS A CA 1
ATOM 711 C C . LYS A 1 96 ? 36.487 -16.522 -47.175 1.00 70.38 96 LYS A C 1
ATOM 713 O O . LYS A 1 96 ? 36.219 -15.880 -48.188 1.00 70.38 96 LYS A O 1
ATOM 718 N N . GLY A 1 97 ? 37.676 -16.459 -46.572 1.00 69.69 97 GLY A N 1
ATOM 719 C CA . GLY A 1 97 ? 38.810 -15.681 -47.073 1.00 69.69 97 GLY A CA 1
ATOM 720 C C . GLY A 1 97 ? 39.350 -16.202 -48.406 1.00 69.69 97 GLY A C 1
ATOM 721 O O . GLY A 1 97 ? 39.621 -15.407 -49.303 1.00 69.69 97 GLY A O 1
ATOM 722 N N . GLN A 1 98 ? 39.431 -17.524 -48.581 1.00 69.50 98 GLN A N 1
ATOM 723 C CA . GLN A 1 98 ? 39.874 -18.132 -49.843 1.00 69.50 98 GLN A CA 1
ATOM 724 C C . GLN A 1 98 ? 38.860 -17.928 -50.979 1.00 69.50 98 GLN A C 1
ATOM 726 O O . GLN A 1 98 ? 39.252 -17.537 -52.077 1.00 69.50 98 GLN A O 1
ATOM 731 N N . ALA A 1 99 ? 37.558 -18.062 -50.703 1.00 69.31 99 ALA A N 1
ATOM 732 C CA . ALA A 1 99 ? 36.511 -17.798 -51.697 1.00 69.31 99 ALA A CA 1
ATOM 733 C C . ALA A 1 99 ? 36.476 -16.324 -52.160 1.00 69.31 99 ALA A C 1
ATOM 735 O O . ALA A 1 99 ? 36.225 -16.035 -53.333 1.00 69.31 99 ALA A O 1
ATOM 736 N N . ALA A 1 100 ? 36.764 -15.382 -51.253 1.00 68.19 100 ALA A N 1
ATOM 737 C CA . ALA A 1 100 ? 36.881 -13.959 -51.578 1.00 68.19 100 ALA A CA 1
ATOM 738 C C . ALA A 1 100 ? 38.147 -13.644 -52.401 1.00 68.19 100 ALA A C 1
ATOM 740 O O . ALA A 1 100 ? 38.127 -12.776 -53.274 1.00 68.19 100 ALA A O 1
ATOM 741 N N . LEU A 1 101 ? 39.245 -14.367 -52.157 1.00 65.69 101 LEU A N 1
ATOM 742 C CA . LEU A 1 101 ? 40.495 -14.185 -52.892 1.00 65.69 101 LEU A CA 1
ATOM 743 C C . LEU A 1 101 ? 40.393 -14.714 -54.333 1.00 65.69 101 LEU A C 1
ATOM 745 O O . LEU A 1 101 ? 40.871 -14.054 -55.256 1.00 65.69 101 LEU A O 1
ATOM 749 N N . GLU A 1 102 ? 39.713 -15.846 -54.551 1.00 67.31 102 GLU A N 1
ATOM 750 C CA . GLU A 1 102 ? 39.460 -16.376 -55.901 1.00 67.31 102 GLU A CA 1
ATOM 751 C C . GLU A 1 102 ? 38.564 -15.447 -56.732 1.00 67.31 102 GLU A C 1
ATOM 753 O O . GLU A 1 102 ? 38.855 -15.182 -57.902 1.00 67.31 102 GLU A O 1
ATOM 758 N N . THR A 1 103 ? 37.524 -14.868 -56.120 1.00 67.88 103 THR A N 1
ATOM 759 C CA . THR A 1 103 ? 36.641 -13.905 -56.801 1.00 67.88 103 THR A CA 1
ATOM 760 C C . THR A 1 103 ? 37.355 -12.598 -57.153 1.00 67.88 103 THR A C 1
ATOM 762 O O . THR A 1 103 ? 37.109 -12.037 -58.222 1.00 67.88 103 THR A O 1
ATOM 765 N N . MET A 1 104 ? 38.293 -12.131 -56.321 1.00 62.97 104 MET A N 1
ATOM 766 C CA . MET A 1 104 ? 39.118 -10.957 -56.635 1.00 62.97 104 MET A CA 1
ATOM 767 C C . MET A 1 104 ? 40.197 -11.235 -57.691 1.00 62.97 104 MET A C 1
ATOM 769 O O . MET A 1 104 ? 40.480 -10.361 -58.515 1.00 62.97 104 MET A O 1
ATOM 773 N N . SER A 1 105 ? 40.760 -12.446 -57.722 1.00 70.81 105 SER A N 1
ATOM 774 C CA . SER A 1 105 ? 41.738 -12.848 -58.740 1.00 70.81 105 SER A CA 1
ATOM 775 C C . SER A 1 105 ? 41.105 -12.909 -60.140 1.00 70.81 105 SER A C 1
ATOM 777 O O . SER A 1 105 ? 41.646 -12.342 -61.094 1.00 70.81 105 SER A O 1
ATOM 779 N N . GLY A 1 106 ? 39.889 -13.464 -60.253 1.00 67.00 106 GLY A N 1
ATOM 780 C CA . GLY A 1 106 ? 39.126 -13.479 -61.511 1.00 67.00 106 GLY A CA 1
ATOM 781 C C . GLY A 1 106 ? 38.728 -12.081 -62.014 1.00 67.00 106 GLY A C 1
ATOM 782 O O . GLY A 1 106 ? 38.702 -11.826 -63.225 1.00 67.00 106 GLY A O 1
ATOM 783 N N . LEU A 1 107 ? 38.492 -11.133 -61.098 1.00 60.16 107 LEU A N 1
ATOM 784 C CA . LEU A 1 107 ? 38.229 -9.731 -61.443 1.00 60.16 107 LEU A CA 1
ATOM 785 C C . LEU A 1 107 ? 39.483 -9.036 -62.011 1.00 60.16 107 LEU A C 1
ATOM 787 O O . LEU A 1 107 ? 39.391 -8.267 -62.970 1.00 60.16 107 LEU A O 1
ATOM 791 N N . GLY A 1 108 ? 40.664 -9.343 -61.461 1.00 66.00 108 GLY A N 1
ATOM 792 C CA . GLY A 1 108 ? 41.948 -8.808 -61.924 1.00 66.00 108 GLY A CA 1
ATOM 793 C C . GLY A 1 108 ? 42.350 -9.302 -63.318 1.00 66.00 108 GLY A C 1
ATOM 794 O O . GLY A 1 108 ? 42.906 -8.542 -64.116 1.00 66.00 108 GLY A O 1
ATOM 795 N N . GLU A 1 109 ? 42.025 -10.552 -63.648 1.00 64.31 109 GLU A N 1
ATOM 796 C CA . GLU A 1 109 ? 42.282 -11.121 -64.974 1.00 64.31 109 GLU A CA 1
ATOM 797 C C . GLU A 1 109 ? 41.342 -10.536 -66.044 1.00 64.31 109 GLU A C 1
ATOM 799 O O . GLU A 1 109 ? 41.768 -10.229 -67.163 1.00 64.31 109 GLU A O 1
ATOM 804 N N . SER A 1 110 ? 40.088 -10.267 -65.668 1.00 58.47 110 SER A N 1
ATOM 805 C CA . SER A 1 110 ? 39.090 -9.607 -66.523 1.00 58.47 110 SER A CA 1
ATOM 806 C C . SER A 1 110 ? 39.470 -8.150 -66.834 1.00 58.47 110 SER A C 1
ATOM 808 O O . SER A 1 110 ? 39.386 -7.716 -67.985 1.00 58.47 110 SER A O 1
ATOM 810 N N . ALA A 1 111 ? 40.000 -7.417 -65.848 1.00 61.28 111 ALA A N 1
ATOM 811 C CA . ALA A 1 111 ? 40.498 -6.052 -66.037 1.00 61.28 111 ALA A CA 1
ATOM 812 C C . ALA A 1 111 ? 41.758 -5.990 -66.927 1.00 61.28 111 ALA A C 1
ATOM 814 O O . ALA A 1 111 ? 41.904 -5.072 -67.738 1.00 61.28 111 ALA A O 1
ATOM 815 N N . ARG A 1 112 ? 42.653 -6.989 -66.841 1.00 67.19 112 ARG A N 1
ATOM 816 C CA . ARG A 1 112 ? 43.827 -7.091 -67.731 1.00 67.19 112 ARG A CA 1
ATOM 817 C C . ARG A 1 112 ? 43.435 -7.360 -69.183 1.00 67.19 112 ARG A C 1
ATOM 819 O O . ARG A 1 112 ? 43.982 -6.706 -70.071 1.00 67.19 112 ARG A O 1
ATOM 826 N N . LYS A 1 113 ? 42.467 -8.252 -69.425 1.00 64.19 113 LYS A N 1
ATOM 827 C CA . LYS A 1 113 ? 41.949 -8.524 -70.779 1.00 64.19 113 LYS A CA 1
ATOM 828 C C . LYS A 1 113 ? 41.288 -7.283 -71.392 1.00 64.19 113 LYS A C 1
ATOM 830 O O . LYS A 1 113 ? 41.516 -6.990 -72.563 1.00 64.19 113 LYS A O 1
ATOM 835 N N . GLN A 1 114 ? 40.565 -6.495 -70.594 1.00 57.81 114 GLN A N 1
ATOM 836 C CA . GLN A 1 114 ? 39.925 -5.257 -71.055 1.00 57.81 114 GLN A CA 1
ATOM 837 C C . GLN A 1 114 ? 40.936 -4.119 -71.314 1.00 57.81 114 GLN A C 1
ATOM 839 O O . GLN A 1 114 ? 40.795 -3.375 -72.284 1.00 57.81 114 GLN A O 1
ATOM 844 N N . GLY A 1 115 ? 42.011 -4.030 -70.521 1.00 60.34 115 GLY A N 1
ATOM 845 C CA . GLY A 1 115 ? 43.114 -3.087 -70.750 1.00 60.34 115 GLY A CA 1
ATOM 846 C C . GLY A 1 115 ? 43.986 -3.422 -71.969 1.00 60.34 115 GLY A C 1
ATOM 847 O O . GLY A 1 115 ? 44.488 -2.517 -72.634 1.00 60.34 115 GLY A O 1
ATOM 848 N N . GLN A 1 116 ? 44.143 -4.708 -72.303 1.00 62.78 116 GLN A N 1
ATOM 849 C CA . GLN A 1 116 ? 44.844 -5.146 -73.517 1.00 62.78 116 GLN A CA 1
ATOM 850 C C . GLN A 1 116 ? 44.000 -4.939 -74.783 1.00 62.78 116 GLN A C 1
ATOM 852 O O . GLN A 1 116 ? 44.539 -4.478 -75.787 1.00 62.78 116 GLN A O 1
ATOM 857 N N . ALA A 1 117 ? 42.682 -5.162 -74.717 1.00 55.62 117 ALA A N 1
ATOM 858 C CA . ALA A 1 117 ? 41.761 -4.848 -75.814 1.00 55.62 117 ALA A CA 1
ATOM 859 C C . ALA A 1 117 ? 41.711 -3.339 -76.122 1.00 55.62 117 ALA A C 1
ATOM 861 O O . ALA A 1 117 ? 41.680 -2.945 -77.284 1.00 55.62 117 ALA A O 1
ATOM 862 N N . ALA A 1 118 ? 41.792 -2.482 -75.096 1.00 53.03 118 ALA A N 1
ATOM 863 C CA . ALA A 1 118 ? 41.878 -1.032 -75.277 1.00 53.03 118 ALA A CA 1
ATOM 864 C C . ALA A 1 118 ? 43.210 -0.586 -75.913 1.00 53.03 118 ALA A C 1
ATOM 866 O O . ALA A 1 118 ? 43.221 0.356 -76.699 1.00 53.03 118 ALA A O 1
ATOM 867 N N . ARG A 1 119 ? 44.326 -1.277 -75.635 1.00 54.38 119 ARG A N 1
ATOM 868 C CA . ARG A 1 119 ? 45.613 -1.014 -76.307 1.00 54.38 119 ARG A CA 1
ATOM 869 C C . ARG A 1 119 ? 45.615 -1.487 -77.760 1.00 54.38 119 ARG A C 1
ATOM 871 O O . ARG A 1 119 ? 46.064 -0.744 -78.619 1.00 54.38 119 ARG A O 1
ATOM 878 N N . GLN A 1 120 ? 45.026 -2.646 -78.049 1.00 56.94 120 GLN A N 1
ATOM 879 C CA . GLN A 1 120 ? 44.871 -3.141 -79.423 1.00 56.94 120 GLN A CA 1
ATOM 880 C C . GLN A 1 120 ? 43.905 -2.283 -80.256 1.00 56.94 120 GLN A C 1
ATOM 882 O O . GLN A 1 120 ? 44.128 -2.119 -81.447 1.00 56.94 120 GLN A O 1
ATOM 887 N N . ALA A 1 121 ? 42.884 -1.670 -79.646 1.00 52.81 121 ALA A N 1
ATOM 888 C CA . ALA A 1 121 ? 41.998 -0.719 -80.325 1.00 52.81 121 ALA A CA 1
ATOM 889 C C . ALA A 1 121 ? 42.672 0.635 -80.628 1.00 52.81 121 ALA A C 1
ATOM 891 O O . ALA A 1 121 ? 42.299 1.301 -81.590 1.00 52.81 121 ALA A O 1
ATOM 892 N N . VAL A 1 122 ? 43.672 1.030 -79.832 1.00 48.91 122 VAL A N 1
ATOM 893 C CA . VAL A 1 122 ? 44.507 2.217 -80.091 1.00 48.91 122 VAL A CA 1
ATOM 894 C C . VAL A 1 122 ? 45.604 1.912 -81.123 1.00 48.91 122 VAL A C 1
ATOM 896 O O . VAL A 1 122 ? 45.969 2.790 -81.896 1.00 48.91 122 VAL A O 1
ATOM 899 N N . GLU A 1 123 ? 46.091 0.670 -81.187 1.00 48.22 123 GLU A N 1
ATOM 900 C CA . GLU A 1 123 ? 47.127 0.222 -82.134 1.00 48.22 123 GLU A CA 1
ATOM 901 C C . GLU A 1 123 ? 46.558 -0.218 -83.501 1.00 48.22 123 GLU A C 1
ATOM 903 O O . GLU A 1 123 ? 47.270 -0.206 -84.499 1.00 48.22 123 GLU A O 1
ATOM 908 N N . ALA A 1 124 ? 45.257 -0.528 -83.575 1.00 52.00 124 ALA A N 1
ATOM 909 C CA . ALA A 1 124 ? 44.522 -0.831 -84.809 1.00 52.00 124 ALA A CA 1
ATOM 910 C C . ALA A 1 124 ? 43.754 0.377 -85.388 1.00 52.00 124 ALA A C 1
ATOM 912 O O . ALA A 1 124 ? 42.778 0.207 -86.126 1.00 52.00 124 ALA A O 1
ATOM 913 N N . LEU A 1 125 ? 44.175 1.605 -85.071 1.00 48.19 125 LEU A N 1
ATOM 914 C CA . LEU A 1 125 ? 43.721 2.788 -85.799 1.00 48.19 125 LEU A CA 1
ATOM 915 C C . LEU A 1 125 ? 44.310 2.744 -87.222 1.00 48.19 125 LEU A C 1
ATOM 917 O O . LEU A 1 125 ? 45.527 2.629 -87.365 1.00 48.19 125 LEU A O 1
ATOM 921 N N . PRO A 1 126 ? 43.494 2.823 -88.288 1.00 44.47 126 PRO A N 1
ATOM 922 C CA . PRO A 1 126 ? 44.019 2.846 -89.645 1.00 44.47 126 PRO A CA 1
ATOM 923 C C . PRO A 1 126 ? 44.902 4.084 -89.843 1.00 44.47 126 PRO A C 1
ATOM 925 O O . PRO A 1 126 ? 44.438 5.216 -89.694 1.00 44.47 126 PRO A O 1
ATOM 928 N N . GLU A 1 127 ? 46.161 3.864 -90.231 1.00 46.03 127 GLU A N 1
ATOM 929 C CA . GLU A 1 127 ? 47.028 4.879 -90.829 1.00 46.03 127 GLU A CA 1
ATOM 930 C C . GLU A 1 127 ? 46.382 5.413 -92.115 1.00 46.03 127 GLU A C 1
ATOM 932 O O . GLU A 1 127 ? 46.626 4.929 -93.219 1.00 46.03 127 GLU A O 1
ATOM 937 N N . LYS A 1 128 ? 45.511 6.412 -91.985 1.00 44.41 128 LYS A N 1
ATOM 938 C CA . LYS A 1 128 ? 45.092 7.269 -93.095 1.00 44.41 128 LYS A CA 1
ATOM 939 C C . LYS A 1 128 ? 44.895 8.693 -92.608 1.00 44.41 128 LYS A C 1
ATOM 941 O O . LYS A 1 128 ? 43.771 9.154 -92.471 1.00 44.41 128 LYS A O 1
ATOM 946 N N . PHE A 1 129 ? 46.005 9.391 -92.408 1.00 43.69 129 PHE A N 1
ATOM 947 C CA . PHE A 1 129 ? 46.073 10.841 -92.577 1.00 43.69 129 PHE A CA 1
ATOM 948 C C . PHE A 1 129 ? 47.438 11.204 -93.163 1.00 43.69 129 PHE A C 1
ATOM 950 O O . PHE A 1 129 ? 48.273 11.831 -92.524 1.00 43.69 129 PHE A O 1
ATOM 957 N N . GLU A 1 130 ? 47.651 10.787 -94.408 1.00 37.34 130 GLU A N 1
ATOM 958 C CA . GLU A 1 130 ? 48.648 11.397 -95.281 1.00 37.34 130 GLU A CA 1
ATOM 959 C C . GLU A 1 130 ? 47.910 1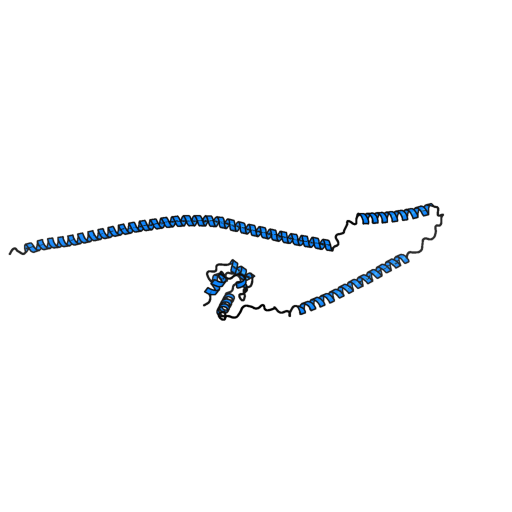2.165 -96.382 1.00 37.34 130 GLU A C 1
ATOM 961 O O . GLU A 1 130 ? 46.921 11.684 -96.934 1.00 37.34 130 GLU A O 1
ATOM 966 N N . GLN A 1 131 ? 48.446 13.351 -96.679 1.00 42.16 131 GLN A N 1
ATOM 967 C CA . GLN A 1 131 ? 48.062 14.326 -97.708 1.00 42.16 131 GLN A CA 1
ATOM 968 C C . GLN A 1 131 ? 46.948 15.338 -97.380 1.00 42.16 131 GLN A C 1
ATOM 970 O O . GLN A 1 131 ? 45.824 15.260 -97.860 1.00 42.16 131 GLN A O 1
ATOM 975 N N . SER A 1 132 ? 47.357 16.448 -96.757 1.00 30.20 132 SER A N 1
ATOM 976 C CA . SER A 1 132 ? 47.432 17.698 -97.530 1.00 30.20 132 SER A CA 1
ATOM 977 C C . SER A 1 132 ? 48.507 18.622 -96.952 1.00 30.20 132 SER A C 1
ATOM 979 O O . SER A 1 132 ? 48.335 19.265 -95.917 1.00 30.20 132 SER A O 1
ATOM 981 N N . SER A 1 133 ? 49.646 18.683 -97.630 1.00 49.56 133 SER A N 1
ATOM 982 C CA . SER A 1 133 ? 50.649 19.724 -97.453 1.00 49.56 133 SER A CA 1
ATOM 983 C C . SER A 1 133 ? 50.081 21.070 -97.906 1.00 49.56 133 SER A C 1
ATOM 985 O O . SER A 1 133 ? 49.723 21.204 -99.075 1.00 49.56 133 SER A O 1
ATOM 987 N N . THR A 1 134 ? 50.057 22.080 -97.035 1.00 38.50 134 THR A N 1
ATOM 988 C CA . THR A 1 134 ? 50.180 23.491 -97.443 1.00 38.50 134 THR A CA 1
ATOM 989 C C . THR A 1 134 ? 50.644 24.340 -96.258 1.00 38.50 134 THR A C 1
ATOM 991 O O . THR A 1 134 ? 49.950 24.488 -95.261 1.00 38.50 134 THR A O 1
ATOM 994 N N . SER A 1 135 ? 51.871 24.850 -96.397 1.00 47.47 135 SER A N 1
ATOM 995 C CA . SER A 1 135 ? 52.454 26.048 -95.781 1.00 47.47 135 SER A CA 1
ATOM 996 C C . SER A 1 135 ? 52.118 26.351 -94.309 1.00 47.47 135 SER A C 1
ATOM 998 O O . SER A 1 135 ? 51.148 27.031 -93.975 1.00 47.47 135 SER A O 1
ATOM 1000 N N . ARG A 1 136 ? 53.007 25.905 -93.413 1.00 45.31 136 ARG A N 1
ATOM 1001 C CA . ARG A 1 136 ? 53.043 26.296 -91.996 1.00 45.31 136 ARG A CA 1
ATOM 1002 C C . ARG A 1 136 ? 53.468 27.763 -91.874 1.00 45.31 136 ARG A C 1
ATOM 1004 O O . ARG A 1 136 ? 54.654 28.068 -91.812 1.00 45.31 136 ARG A O 1
ATOM 1011 N N . GLY A 1 137 ? 52.492 28.664 -91.832 1.00 62.25 137 GLY A N 1
ATOM 1012 C CA . GLY A 1 137 ? 52.695 30.029 -91.349 1.00 62.25 137 GLY A CA 1
ATOM 1013 C C . GLY A 1 137 ? 52.807 30.080 -89.815 1.00 62.25 137 GLY A C 1
ATOM 1014 O O . GLY A 1 137 ? 52.384 29.137 -89.136 1.00 62.25 137 GLY A O 1
ATOM 1015 N N . PRO A 1 138 ? 53.303 31.195 -89.244 1.00 59.78 138 PRO A N 1
ATOM 1016 C CA . PRO A 1 138 ? 53.496 31.396 -87.797 1.00 59.78 138 PRO A CA 1
ATOM 1017 C C . PRO A 1 138 ? 52.203 31.342 -86.957 1.00 59.78 138 PRO A C 1
ATOM 1019 O O . PRO A 1 138 ? 52.247 31.539 -85.750 1.00 59.78 138 PRO A O 1
ATOM 1022 N N . LEU A 1 139 ? 51.051 31.064 -87.575 1.00 57.72 139 LEU A N 1
ATOM 1023 C CA . LEU A 1 139 ? 49.758 30.906 -86.911 1.00 57.72 139 LEU A CA 1
ATOM 1024 C C . LEU A 1 139 ? 49.515 29.484 -86.372 1.00 57.72 139 LEU A C 1
ATOM 1026 O O . LEU A 1 139 ? 48.744 29.307 -85.435 1.00 57.72 139 LEU A O 1
ATOM 1030 N N . TRP A 1 140 ? 50.169 28.448 -86.913 1.00 54.09 140 TRP A N 1
ATOM 1031 C CA . TRP A 1 140 ? 49.977 27.081 -86.397 1.00 54.09 140 TRP A CA 1
ATOM 1032 C C . TRP A 1 140 ? 50.729 26.860 -85.076 1.00 54.09 140 TRP A C 1
ATOM 1034 O O . TRP A 1 140 ? 50.256 26.149 -84.193 1.00 54.09 140 TRP A O 1
ATOM 1044 N N . THR A 1 141 ? 51.862 27.544 -84.892 1.00 70.12 141 THR A N 1
ATOM 1045 C CA . THR A 1 141 ? 52.589 27.562 -83.616 1.00 70.12 141 THR A CA 1
ATOM 1046 C C . THR A 1 141 ? 51.833 28.341 -82.539 1.00 70.12 141 THR A C 1
ATOM 1048 O O . THR A 1 141 ? 51.864 27.924 -81.383 1.00 70.12 141 THR A O 1
ATOM 1051 N N . THR A 1 142 ? 51.105 29.411 -82.892 1.00 72.06 142 THR A N 1
ATOM 1052 C CA . THR A 1 142 ? 50.255 30.145 -81.936 1.00 72.06 142 THR A CA 1
ATOM 1053 C C . THR A 1 142 ? 48.985 29.376 -81.566 1.00 72.06 142 THR A C 1
ATOM 1055 O O . THR A 1 142 ? 48.536 29.454 -80.424 1.00 72.06 142 THR A O 1
ATOM 1058 N N . LEU A 1 143 ? 48.429 28.574 -82.482 1.00 71.81 143 LEU A N 1
ATOM 1059 C CA . LEU A 1 143 ? 47.276 27.717 -82.188 1.00 71.81 143 LEU A CA 1
ATOM 1060 C C . LEU A 1 143 ? 47.646 26.576 -81.224 1.00 71.81 143 LEU A C 1
ATOM 1062 O O . LEU A 1 143 ? 46.932 26.319 -80.255 1.00 71.81 143 LEU A O 1
ATOM 1066 N N . VAL A 1 144 ? 48.796 25.930 -81.447 1.00 76.12 144 VAL A N 1
ATOM 1067 C CA . VAL A 1 144 ? 49.302 24.875 -80.555 1.00 76.12 144 VAL A CA 1
ATOM 1068 C C . VAL A 1 144 ? 49.716 25.453 -79.196 1.00 76.12 144 VAL A C 1
ATOM 1070 O O . VAL A 1 144 ? 49.393 24.865 -78.164 1.00 76.12 144 VAL A O 1
ATOM 1073 N N . SER A 1 145 ? 50.363 26.623 -79.153 1.00 75.94 145 SER A N 1
ATOM 1074 C CA . SER A 1 145 ? 50.742 27.251 -77.879 1.00 75.94 145 SER A CA 1
ATOM 1075 C C . SER A 1 145 ? 49.529 27.711 -77.066 1.00 75.94 145 SER A C 1
ATOM 1077 O O . SER A 1 145 ? 49.525 27.545 -75.846 1.00 75.94 145 SER A O 1
ATOM 1079 N N . SER A 1 146 ? 48.470 28.211 -77.714 1.00 78.94 146 SER A N 1
ATOM 1080 C CA . SER A 1 146 ? 47.204 28.563 -77.059 1.00 78.94 146 SER A CA 1
ATOM 1081 C C . SER A 1 146 ? 46.537 27.344 -76.415 1.00 78.94 146 SER A C 1
ATOM 1083 O O . SER A 1 146 ? 46.130 27.419 -75.256 1.00 78.94 146 SER A O 1
ATOM 1085 N N . ALA A 1 147 ? 46.510 26.198 -77.106 1.00 80.44 147 ALA A N 1
ATOM 1086 C CA . ALA A 1 147 ? 45.954 24.955 -76.569 1.00 80.44 147 ALA A CA 1
ATOM 1087 C C . ALA A 1 147 ? 46.738 24.438 -75.348 1.00 80.44 147 ALA A C 1
ATOM 1089 O O . ALA A 1 147 ? 46.143 24.041 -74.345 1.00 80.44 147 ALA A O 1
ATOM 1090 N N . VAL A 1 148 ? 48.072 24.502 -75.395 1.00 84.00 148 VAL A N 1
ATOM 1091 C CA . VAL A 1 148 ? 48.930 24.141 -74.254 1.00 84.00 148 VAL A CA 1
ATOM 1092 C C . VAL A 1 148 ? 48.722 25.108 -73.084 1.00 84.00 148 VAL A C 1
ATOM 1094 O O . VAL A 1 148 ? 48.580 24.670 -71.945 1.00 84.00 148 VAL A O 1
ATOM 1097 N N . THR A 1 149 ? 48.629 26.413 -73.350 1.00 85.75 149 THR A N 1
ATOM 1098 C CA . THR A 1 149 ? 48.393 27.432 -72.311 1.00 85.75 149 THR A CA 1
ATOM 1099 C C . THR A 1 149 ? 47.021 27.252 -71.654 1.00 85.75 149 THR A C 1
ATOM 1101 O O . THR A 1 149 ? 46.910 27.361 -70.436 1.00 85.75 149 THR A O 1
ATOM 1104 N N . ALA A 1 150 ? 45.989 26.898 -72.428 1.00 83.94 150 ALA A N 1
ATOM 1105 C CA . ALA A 1 150 ? 44.658 26.593 -71.908 1.00 83.94 150 ALA A CA 1
ATOM 1106 C C . ALA A 1 150 ? 44.655 25.335 -71.024 1.00 83.94 150 ALA A C 1
ATOM 1108 O O . ALA A 1 150 ? 44.071 25.355 -69.943 1.00 83.94 150 ALA A O 1
ATOM 1109 N N . LEU A 1 151 ? 45.352 24.267 -71.426 1.00 83.94 151 LEU A N 1
ATOM 1110 C CA . LEU A 1 151 ? 45.493 23.056 -70.607 1.00 83.94 151 LEU A CA 1
ATOM 1111 C C . LEU A 1 151 ? 46.222 23.332 -69.290 1.00 83.94 151 LEU A C 1
ATOM 1113 O O . LEU A 1 151 ? 45.777 22.885 -68.234 1.00 83.94 151 LEU A O 1
ATOM 1117 N N . VAL A 1 152 ? 47.308 24.106 -69.336 1.00 85.38 152 VAL A N 1
ATOM 1118 C CA . VAL A 1 152 ? 48.044 24.510 -68.132 1.00 85.38 152 VAL A CA 1
ATOM 1119 C C . VAL A 1 152 ? 47.171 25.386 -67.235 1.00 85.38 152 VAL A C 1
ATOM 1121 O O . VAL A 1 152 ? 47.142 25.159 -66.030 1.00 85.38 152 VAL A O 1
ATOM 1124 N N . ALA A 1 153 ? 46.407 26.330 -67.792 1.00 84.75 153 ALA A N 1
ATOM 1125 C CA . ALA A 1 153 ? 45.484 27.161 -67.024 1.00 84.75 153 ALA A CA 1
ATOM 1126 C C . ALA A 1 153 ? 44.363 26.335 -66.376 1.00 84.75 153 ALA A C 1
ATOM 1128 O O . ALA A 1 153 ? 44.044 26.567 -65.214 1.00 84.75 153 ALA A O 1
ATOM 1129 N N . ILE A 1 154 ? 43.807 25.338 -67.071 1.00 84.50 154 ILE A N 1
ATOM 1130 C CA . ILE A 1 154 ? 42.803 24.417 -66.516 1.00 84.50 154 ILE A CA 1
ATOM 1131 C C . ILE A 1 154 ? 43.404 23.611 -65.361 1.00 84.50 154 ILE A C 1
ATOM 1133 O O . ILE A 1 154 ? 42.814 23.567 -64.285 1.00 84.50 154 ILE A O 1
ATOM 1137 N N . LEU A 1 155 ? 44.598 23.039 -65.540 1.00 83.88 155 LEU A N 1
ATOM 1138 C CA . LEU A 1 155 ? 45.299 22.290 -64.493 1.00 83.88 155 LEU A CA 1
ATOM 1139 C C . LEU A 1 155 ? 45.648 23.162 -63.284 1.00 83.88 155 LEU A C 1
ATOM 1141 O O . LEU A 1 155 ? 45.487 22.726 -62.149 1.00 83.88 155 LEU A O 1
ATOM 1145 N N . LEU A 1 156 ? 46.081 24.400 -63.515 1.00 82.62 156 LEU A N 1
ATOM 1146 C CA . LEU A 1 156 ? 46.397 25.359 -62.460 1.00 82.62 156 LEU A CA 1
ATOM 1147 C C . LEU A 1 156 ? 45.125 25.820 -61.738 1.00 82.62 156 LEU A C 1
ATOM 1149 O O . LEU A 1 156 ? 45.116 25.897 -60.515 1.00 82.62 156 LEU A O 1
ATOM 1153 N N . THR A 1 157 ? 44.022 26.023 -62.462 1.00 83.69 157 THR A N 1
ATOM 1154 C CA . THR A 1 157 ? 42.702 26.301 -61.870 1.00 83.69 157 THR A CA 1
ATOM 1155 C C . THR A 1 157 ? 42.226 25.123 -61.024 1.00 83.69 157 THR A C 1
ATOM 1157 O O . THR A 1 157 ? 41.756 25.332 -59.914 1.00 83.69 157 THR A O 1
ATOM 1160 N N . LEU A 1 158 ? 42.413 23.884 -61.487 1.00 78.88 158 LEU A N 1
ATOM 1161 C CA . LEU A 1 158 ? 42.139 22.665 -60.719 1.00 78.88 158 LEU A CA 1
ATOM 1162 C C . LEU A 1 158 ? 43.051 22.526 -59.494 1.00 78.88 158 LEU A C 1
ATOM 1164 O O . LEU A 1 158 ? 42.583 22.085 -58.451 1.00 78.88 158 LEU A O 1
ATOM 1168 N N . ALA A 1 159 ? 44.322 22.919 -59.591 1.00 79.69 159 ALA A N 1
ATOM 1169 C CA . ALA A 1 159 ? 45.272 22.893 -58.482 1.00 79.69 159 ALA A CA 1
ATOM 1170 C C . ALA A 1 159 ? 44.954 23.962 -57.427 1.00 79.69 159 ALA A C 1
ATOM 1172 O O . ALA A 1 159 ? 45.018 23.683 -56.234 1.00 79.69 159 ALA A O 1
ATOM 1173 N N . VAL A 1 160 ? 44.556 25.164 -57.850 1.00 80.38 160 VAL A N 1
ATOM 1174 C CA . VAL A 1 160 ? 44.099 26.243 -56.963 1.00 80.38 160 VAL A CA 1
ATOM 1175 C C . VAL A 1 160 ? 42.750 25.891 -56.348 1.00 80.38 160 VAL A C 1
ATOM 1177 O O . VAL A 1 160 ? 42.580 26.043 -55.144 1.00 80.38 160 VAL A O 1
ATOM 1180 N N . LEU A 1 161 ? 41.815 25.345 -57.128 1.00 70.88 161 LEU A N 1
ATOM 1181 C CA . LEU A 1 161 ? 40.554 24.841 -56.600 1.00 70.88 161 LEU A CA 1
ATOM 1182 C C . LEU A 1 161 ? 40.816 23.681 -55.633 1.00 70.88 161 LEU A C 1
ATOM 1184 O O . LEU A 1 161 ? 40.248 23.680 -54.561 1.00 70.88 161 LEU A O 1
ATOM 1188 N N . GLY A 1 162 ? 41.741 22.763 -55.914 1.00 67.69 162 GLY A N 1
ATOM 1189 C CA . GLY A 1 162 ? 42.158 21.715 -54.975 1.00 67.69 162 GLY A CA 1
ATOM 1190 C C . GLY A 1 162 ? 42.859 22.248 -53.717 1.00 67.69 162 GLY A C 1
ATOM 1191 O O . GLY A 1 162 ? 42.655 21.710 -52.633 1.00 67.69 162 GLY A O 1
ATOM 1192 N N . GLY A 1 163 ? 43.643 23.322 -53.837 1.00 68.31 163 GLY A N 1
ATOM 1193 C CA . GLY A 1 163 ? 44.361 23.958 -52.729 1.00 68.31 163 GLY A CA 1
ATOM 1194 C C . GLY A 1 163 ? 43.464 24.795 -51.815 1.00 68.31 163 GLY A C 1
ATOM 1195 O O . GLY A 1 163 ? 43.609 24.738 -50.598 1.00 68.31 163 GLY A O 1
ATOM 1196 N N . ILE A 1 164 ? 42.499 25.526 -52.380 1.00 64.00 164 ILE A N 1
ATOM 1197 C CA . ILE A 1 164 ? 41.501 26.304 -51.627 1.00 64.00 164 ILE A CA 1
ATOM 1198 C C . ILE A 1 164 ? 40.416 25.373 -51.064 1.00 64.00 164 ILE A C 1
ATOM 1200 O O . ILE A 1 164 ? 39.953 25.557 -49.941 1.00 64.00 164 ILE A O 1
ATOM 1204 N N . ASN A 1 165 ? 40.044 24.333 -51.815 1.00 50.59 165 ASN A N 1
ATOM 1205 C CA . ASN A 1 165 ? 39.032 23.344 -51.443 1.00 50.59 165 ASN A CA 1
ATOM 1206 C C . ASN A 1 165 ? 39.627 22.146 -50.676 1.00 50.59 165 ASN A C 1
ATOM 1208 O O . ASN A 1 165 ? 38.935 21.160 -50.434 1.00 50.59 165 ASN A O 1
ATOM 1212 N N . GLY A 1 166 ? 40.878 22.254 -50.207 1.00 51.66 166 GLY A N 1
ATOM 1213 C CA . GLY A 1 166 ? 41.488 21.360 -49.211 1.00 51.66 166 GLY A CA 1
ATOM 1214 C C . GLY A 1 166 ? 40.776 21.363 -47.845 1.00 51.66 166 GLY A C 1
ATOM 1215 O O . GLY A 1 166 ? 41.216 20.688 -46.915 1.00 51.66 166 GLY A O 1
ATOM 1216 N N . SER A 1 167 ? 39.669 22.103 -47.721 1.00 50.50 167 SER A N 1
ATOM 1217 C CA . SER A 1 167 ? 38.696 22.066 -46.626 1.00 50.50 167 SER A CA 1
ATOM 1218 C C . SER A 1 167 ? 37.455 21.213 -46.920 1.00 50.50 167 SER A C 1
ATOM 1220 O O . SER A 1 167 ? 36.736 20.879 -45.978 1.00 50.50 167 SER A O 1
ATOM 1222 N N . LEU A 1 168 ? 37.243 20.730 -48.154 1.00 55.03 168 LEU A N 1
ATOM 1223 C CA . LEU A 1 168 ? 36.457 19.514 -48.376 1.00 55.03 168 LEU A CA 1
ATOM 1224 C C . LEU A 1 168 ? 37.318 18.325 -47.949 1.00 55.03 168 LEU A C 1
ATOM 1226 O O . LEU A 1 168 ? 37.693 17.458 -48.741 1.00 55.03 168 LEU A O 1
ATOM 1230 N N . LYS A 1 169 ? 37.606 18.256 -46.645 1.00 51.84 169 LYS A N 1
ATOM 1231 C CA . LYS A 1 169 ? 37.742 16.962 -45.997 1.00 51.84 169 LYS A CA 1
ATOM 1232 C C . LYS A 1 169 ? 36.414 16.262 -46.241 1.00 51.84 169 LYS A C 1
ATOM 1234 O O . LYS A 1 169 ? 35.475 16.417 -45.468 1.00 51.84 169 LYS A O 1
ATOM 1239 N N . PHE A 1 170 ? 36.328 15.509 -47.337 1.00 51.12 170 PHE A N 1
ATOM 1240 C CA . PHE A 1 170 ? 35.418 14.384 -47.418 1.00 51.12 170 PHE A CA 1
ATOM 1241 C C . PHE A 1 170 ? 35.652 13.632 -46.121 1.00 51.12 170 PHE A C 1
ATOM 1243 O O . PHE A 1 170 ? 36.754 13.111 -45.923 1.00 51.12 170 PHE A O 1
ATOM 1250 N N . ALA A 1 171 ? 34.688 13.713 -45.199 1.00 48.62 171 ALA A N 1
ATOM 1251 C CA . ALA A 1 171 ? 34.724 12.975 -43.955 1.00 48.62 171 ALA A CA 1
ATOM 1252 C C . ALA A 1 171 ? 35.077 11.548 -44.358 1.00 48.62 171 ALA A C 1
ATOM 1254 O O . ALA A 1 171 ? 34.310 10.878 -45.051 1.00 48.62 171 ALA A O 1
ATOM 1255 N N . THR A 1 172 ? 36.316 11.148 -44.071 1.00 60.28 172 THR A N 1
ATOM 1256 C CA . THR A 1 172 ? 36.831 9.844 -44.471 1.00 60.28 172 THR A CA 1
ATOM 1257 C C . THR A 1 172 ? 35.826 8.842 -43.923 1.00 60.28 172 THR A C 1
ATOM 1259 O O . THR A 1 172 ? 35.356 9.047 -42.808 1.00 60.28 172 THR A O 1
ATOM 1262 N N . GLY A 1 173 ? 35.426 7.812 -44.676 1.00 59.00 173 GLY A N 1
ATOM 1263 C CA . GLY A 1 173 ? 34.287 6.949 -44.309 1.00 59.00 173 GLY A CA 1
ATOM 1264 C C . GLY A 1 173 ? 34.326 6.349 -42.889 1.00 59.00 173 GLY A C 1
ATOM 1265 O O . GLY A 1 173 ? 33.329 5.805 -42.432 1.00 59.00 173 GLY A O 1
ATOM 1266 N N . SER A 1 174 ? 35.448 6.465 -42.171 1.00 60.19 174 SER A N 1
ATOM 1267 C CA . SER A 1 174 ? 35.591 6.231 -40.733 1.00 60.19 174 SER A CA 1
ATOM 1268 C C . SER A 1 174 ? 34.933 7.287 -39.821 1.00 60.19 174 SER A C 1
ATOM 1270 O O . SER A 1 174 ? 34.310 6.899 -38.842 1.00 60.19 174 SER A O 1
ATOM 1272 N N . GLN A 1 175 ? 35.001 8.589 -40.121 1.00 64.50 175 GLN A N 1
ATOM 1273 C CA . GLN A 1 175 ? 34.422 9.667 -39.295 1.00 64.50 175 GLN A CA 1
ATOM 1274 C C . GLN A 1 175 ? 32.890 9.668 -39.336 1.00 64.50 175 GLN A C 1
ATOM 1276 O O . GLN A 1 175 ? 32.247 9.913 -38.320 1.00 64.50 175 GLN A O 1
ATOM 1281 N N . TYR A 1 176 ? 32.302 9.316 -40.484 1.00 67.81 176 TYR A N 1
ATOM 1282 C CA . TYR A 1 176 ? 30.852 9.129 -40.603 1.00 67.81 176 TYR A CA 1
ATOM 1283 C C . TYR A 1 176 ? 30.361 7.975 -39.716 1.00 67.81 176 TYR A C 1
ATOM 1285 O O . TYR A 1 176 ? 29.307 8.076 -39.096 1.00 67.81 176 TYR A O 1
ATOM 1293 N N . ARG A 1 177 ? 31.163 6.908 -39.576 1.00 70.25 177 ARG A N 1
ATOM 1294 C CA . ARG A 1 177 ? 30.848 5.789 -38.674 1.00 70.25 177 ARG A CA 1
ATOM 1295 C C . ARG A 1 177 ? 30.919 6.202 -37.204 1.00 70.25 177 ARG A C 1
ATOM 1297 O O . ARG A 1 177 ? 30.053 5.793 -36.441 1.00 70.25 177 ARG A O 1
ATOM 1304 N N . THR A 1 178 ? 31.893 7.031 -36.819 1.00 81.94 178 THR A N 1
ATOM 1305 C CA . THR A 1 178 ? 31.990 7.565 -35.449 1.00 81.94 178 THR A CA 1
ATOM 1306 C C . THR A 1 178 ? 30.811 8.481 -35.122 1.00 81.94 178 THR A C 1
ATOM 1308 O O . THR A 1 178 ? 30.147 8.271 -34.110 1.00 81.94 178 THR A O 1
ATOM 1311 N N . LEU A 1 179 ? 30.473 9.417 -36.014 1.00 82.69 179 LEU A N 1
ATOM 1312 C CA . LEU A 1 179 ? 29.329 10.313 -35.824 1.00 82.69 179 LEU A CA 1
ATOM 1313 C C . LEU A 1 179 ? 28.010 9.529 -35.736 1.00 82.69 179 LEU A C 1
ATOM 1315 O O . LEU A 1 179 ? 27.155 9.815 -34.906 1.00 82.69 179 LEU A O 1
ATOM 1319 N N . GLN A 1 180 ? 27.855 8.489 -36.558 1.00 82.88 180 GLN A N 1
ATOM 1320 C CA . GLN A 1 180 ? 26.677 7.626 -36.529 1.00 82.88 180 GLN A CA 1
ATOM 1321 C C . GLN A 1 180 ? 26.598 6.788 -35.245 1.00 82.88 180 GLN A C 1
ATOM 1323 O O . GLN A 1 180 ? 25.500 6.574 -34.725 1.00 82.88 180 GLN A O 1
ATOM 1328 N N . SER A 1 181 ? 27.740 6.360 -34.693 1.00 86.06 181 SER A N 1
ATOM 1329 C CA . SER A 1 181 ? 27.774 5.706 -33.381 1.00 86.06 181 SER A CA 1
ATOM 1330 C C . SER A 1 181 ? 27.430 6.664 -32.237 1.00 86.06 181 SER A C 1
ATOM 1332 O O . SER A 1 181 ? 26.647 6.290 -31.371 1.00 86.06 181 SER A O 1
ATOM 1334 N N . GLU A 1 182 ? 27.908 7.913 -32.270 1.00 88.50 182 GLU A N 1
ATOM 1335 C CA . GLU A 1 182 ? 27.562 8.937 -31.273 1.00 88.50 182 GLU A CA 1
ATOM 1336 C C . GLU A 1 182 ? 26.081 9.316 -31.335 1.00 88.50 182 GLU A C 1
ATOM 1338 O O . GLU A 1 182 ? 25.435 9.413 -30.297 1.00 88.50 182 GLU A O 1
ATOM 1343 N N . ILE A 1 183 ? 25.510 9.457 -32.537 1.00 91.06 183 ILE A N 1
ATOM 1344 C CA . ILE A 1 183 ? 24.071 9.699 -32.719 1.00 91.06 183 ILE A CA 1
ATOM 1345 C C . ILE A 1 183 ? 23.255 8.526 -32.171 1.00 91.06 183 ILE A C 1
ATOM 1347 O O . ILE A 1 183 ? 22.254 8.739 -31.492 1.00 91.06 183 ILE A O 1
ATOM 1351 N N . SER A 1 184 ? 23.696 7.290 -32.421 1.00 90.88 184 SER A N 1
ATOM 1352 C CA . SER A 1 184 ? 23.031 6.103 -31.873 1.00 90.88 184 SER A CA 1
ATOM 1353 C C . SER A 1 184 ? 23.094 6.099 -3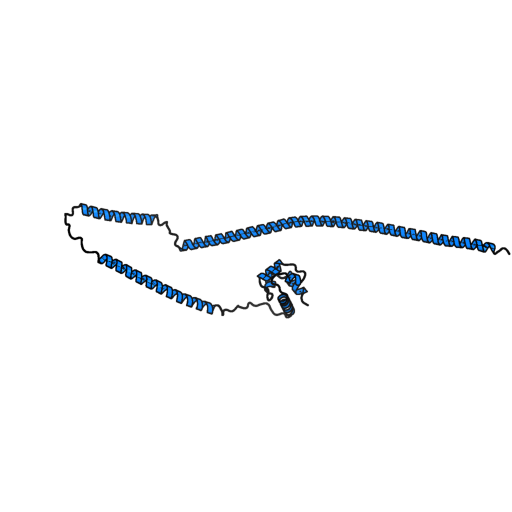0.344 1.00 90.88 184 SER A C 1
ATOM 1355 O O . SER A 1 184 ? 22.090 5.843 -29.689 1.00 90.88 184 SER A O 1
ATOM 1357 N N . GLN A 1 185 ? 24.243 6.457 -29.768 1.00 94.00 185 GLN A N 1
ATOM 1358 C CA . GLN A 1 185 ? 24.434 6.537 -28.323 1.00 94.00 185 GLN A CA 1
ATOM 1359 C C . GLN A 1 185 ? 23.622 7.674 -27.680 1.00 94.00 185 GLN A C 1
ATOM 1361 O O . GLN A 1 185 ? 23.055 7.482 -26.606 1.00 94.00 185 GLN A O 1
ATOM 1366 N N . LEU A 1 186 ? 23.530 8.837 -28.330 1.00 94.31 186 LEU A N 1
ATOM 1367 C CA . LEU A 1 186 ? 22.675 9.954 -27.918 1.00 94.31 186 LEU A CA 1
ATOM 1368 C C . LEU A 1 186 ? 21.198 9.566 -27.947 1.00 94.31 186 LEU A C 1
ATOM 1370 O O . LEU A 1 186 ? 20.456 9.930 -27.039 1.00 94.31 186 LEU A O 1
ATOM 1374 N N . ASN A 1 187 ? 20.774 8.804 -28.956 1.00 94.50 187 ASN A N 1
ATOM 1375 C CA . ASN A 1 187 ? 19.397 8.342 -29.049 1.00 94.50 187 ASN A CA 1
ATOM 1376 C C . ASN A 1 187 ? 19.072 7.346 -27.928 1.00 94.50 187 ASN A C 1
ATOM 1378 O O . ASN A 1 187 ? 18.060 7.502 -27.254 1.00 94.50 187 ASN A O 1
ATOM 1382 N N . THR A 1 188 ? 19.986 6.414 -27.636 1.00 95.56 188 THR A N 1
ATOM 1383 C CA . THR A 1 188 ? 19.852 5.518 -26.480 1.00 95.56 188 THR A CA 1
ATOM 1384 C C . THR A 1 188 ? 19.767 6.297 -25.166 1.00 95.56 188 THR A C 1
ATOM 1386 O O . THR A 1 188 ? 18.916 5.997 -24.337 1.00 95.56 188 THR A O 1
ATOM 1389 N N . GLN A 1 189 ? 20.601 7.324 -24.971 1.00 96.75 189 GLN A N 1
ATOM 1390 C CA . GLN A 1 189 ? 20.537 8.171 -23.772 1.00 96.75 189 GLN A CA 1
ATOM 1391 C C . GLN A 1 189 ? 19.219 8.948 -23.676 1.00 96.75 189 GLN A C 1
ATOM 1393 O O . GLN A 1 189 ? 18.661 9.073 -22.589 1.00 96.75 189 GLN A O 1
ATOM 1398 N N . ALA A 1 190 ? 18.706 9.459 -24.798 1.00 96.06 190 ALA A N 1
ATOM 1399 C CA . ALA A 1 190 ? 17.414 10.134 -24.841 1.00 96.06 190 ALA A CA 1
ATOM 1400 C C . ALA A 1 190 ? 16.261 9.176 -24.505 1.00 96.06 190 ALA A C 1
ATOM 1402 O O . ALA A 1 190 ? 15.320 9.573 -23.818 1.00 96.06 190 ALA A O 1
ATOM 1403 N N . ASP A 1 191 ? 16.346 7.921 -24.942 1.00 96.75 191 ASP A N 1
ATOM 1404 C CA . ASP A 1 191 ? 15.368 6.888 -24.605 1.00 96.75 191 ASP A CA 1
ATOM 1405 C C . ASP A 1 191 ? 15.444 6.499 -23.123 1.00 96.75 191 ASP A C 1
ATOM 1407 O O . ASP A 1 191 ? 14.404 6.421 -22.471 1.00 96.75 191 ASP A O 1
ATOM 1411 N N . THR A 1 192 ? 16.647 6.374 -22.547 1.00 96.81 192 THR A N 1
ATOM 1412 C CA . THR A 1 192 ? 16.817 6.193 -21.095 1.00 96.81 192 THR A CA 1
ATOM 1413 C C . THR A 1 192 ? 16.225 7.366 -20.315 1.00 96.81 192 THR A C 1
ATOM 1415 O O . THR A 1 192 ? 15.442 7.148 -19.400 1.00 96.81 192 THR A O 1
ATOM 1418 N N . LEU A 1 193 ? 16.512 8.613 -20.704 1.00 97.19 193 LEU A N 1
ATOM 1419 C CA . LEU A 1 193 ? 15.952 9.795 -20.038 1.00 97.19 193 LEU A CA 1
ATOM 1420 C C . LEU A 1 193 ? 14.423 9.851 -20.140 1.00 97.19 193 LEU A C 1
ATOM 1422 O O . LEU A 1 193 ? 13.759 10.260 -19.191 1.00 97.19 193 LEU A O 1
ATOM 1426 N N . ARG A 1 194 ? 13.840 9.430 -21.270 1.00 95.94 194 ARG A N 1
ATOM 1427 C CA . ARG A 1 194 ? 12.380 9.303 -21.400 1.00 95.94 194 ARG A CA 1
ATOM 1428 C C . ARG A 1 194 ? 11.821 8.243 -20.463 1.00 95.94 194 ARG A C 1
ATOM 1430 O O . ARG A 1 194 ? 10.806 8.498 -19.822 1.00 95.94 194 ARG A O 1
ATOM 1437 N N . GLN A 1 195 ? 12.479 7.092 -20.372 1.00 96.62 195 GLN A N 1
ATOM 1438 C CA . GLN A 1 195 ? 12.094 6.030 -19.450 1.00 96.62 195 GLN A CA 1
ATOM 1439 C C . GLN A 1 195 ? 12.198 6.495 -17.989 1.00 96.62 195 GLN A C 1
ATOM 1441 O O . GLN A 1 195 ? 11.299 6.229 -17.196 1.00 96.62 195 GLN A O 1
ATOM 1446 N N . ASP A 1 196 ? 13.240 7.251 -17.644 1.00 97.12 196 ASP A N 1
ATOM 1447 C CA . ASP A 1 196 ? 13.417 7.819 -16.307 1.00 97.12 196 ASP A CA 1
ATOM 1448 C C . ASP A 1 196 ? 12.332 8.856 -15.982 1.00 97.12 196 ASP A C 1
ATOM 1450 O O . ASP A 1 196 ? 11.808 8.868 -14.869 1.00 97.12 196 ASP A O 1
ATOM 1454 N N . LEU A 1 197 ? 11.943 9.700 -16.946 1.00 97.56 197 LEU A N 1
ATOM 1455 C CA . LEU A 1 197 ? 10.834 10.647 -16.784 1.00 97.56 197 LEU A CA 1
ATOM 1456 C C . LEU A 1 197 ? 9.487 9.939 -16.602 1.00 97.56 197 LEU A C 1
ATOM 1458 O O . LEU A 1 197 ? 8.682 10.373 -15.778 1.00 97.56 197 LEU A O 1
ATOM 1462 N N . ASP A 1 198 ? 9.249 8.847 -17.326 1.00 97.12 198 ASP A N 1
ATOM 1463 C CA . ASP A 1 198 ? 8.048 8.023 -17.158 1.00 97.12 198 ASP A CA 1
ATOM 1464 C C . ASP A 1 198 ? 8.033 7.323 -15.786 1.00 97.12 198 ASP A C 1
ATOM 1466 O O . ASP A 1 198 ? 7.024 7.312 -15.072 1.00 97.12 198 ASP A O 1
ATOM 1470 N N . GLY A 1 199 ? 9.201 6.853 -15.340 1.00 97.19 199 GLY A N 1
ATOM 1471 C CA . GLY A 1 199 ? 9.405 6.335 -13.991 1.00 97.19 199 GLY A CA 1
ATOM 1472 C C . GLY A 1 199 ? 9.146 7.388 -12.910 1.00 97.19 199 GLY A C 1
ATOM 1473 O O . GLY A 1 199 ? 8.452 7.111 -11.930 1.00 97.19 199 GLY A O 1
ATOM 1474 N N . LEU A 1 200 ? 9.646 8.616 -13.078 1.00 97.69 200 LEU A N 1
ATOM 1475 C CA . LEU A 1 200 ? 9.375 9.726 -12.160 1.00 97.69 200 LEU A CA 1
ATOM 1476 C C . LEU A 1 200 ? 7.895 10.109 -12.152 1.00 97.69 200 LEU A C 1
ATOM 1478 O O . LEU A 1 200 ? 7.357 10.353 -11.076 1.00 97.69 200 LEU A O 1
ATOM 1482 N N . ARG A 1 201 ? 7.221 10.107 -13.306 1.00 95.44 201 ARG A N 1
ATOM 1483 C CA . ARG A 1 201 ? 5.778 10.361 -13.391 1.00 95.44 201 ARG A CA 1
ATOM 1484 C C . ARG A 1 201 ? 4.982 9.319 -12.615 1.00 95.44 201 ARG A C 1
ATOM 1486 O O . ARG A 1 201 ? 4.136 9.691 -11.810 1.00 95.44 201 ARG A O 1
ATOM 1493 N N . THR A 1 202 ? 5.306 8.042 -12.799 1.00 96.31 202 THR A N 1
ATOM 1494 C CA . THR A 1 202 ? 4.691 6.945 -12.039 1.00 96.31 202 THR A CA 1
ATOM 1495 C C . THR A 1 202 ? 4.924 7.129 -10.540 1.00 96.31 202 THR A C 1
ATOM 1497 O O . THR A 1 202 ? 4.010 6.985 -9.738 1.00 96.31 202 THR A O 1
ATOM 1500 N N . ARG A 1 203 ? 6.138 7.520 -10.134 1.00 96.62 203 ARG A N 1
ATOM 1501 C CA . ARG A 1 203 ? 6.438 7.800 -8.722 1.00 96.62 203 ARG A CA 1
ATOM 1502 C C . ARG A 1 203 ? 5.645 8.990 -8.183 1.00 96.62 203 ARG A C 1
ATOM 1504 O O . ARG A 1 203 ? 5.162 8.911 -7.060 1.00 96.62 203 ARG A O 1
ATOM 1511 N N . VAL A 1 204 ? 5.493 10.069 -8.945 1.00 96.81 204 VAL A N 1
ATOM 1512 C CA . VAL A 1 204 ? 4.665 11.216 -8.540 1.00 96.81 204 VAL A CA 1
ATOM 1513 C C . VAL A 1 204 ? 3.208 10.794 -8.365 1.00 96.81 204 VAL A C 1
ATOM 1515 O O . VAL A 1 204 ? 2.629 11.125 -7.340 1.00 96.81 204 VAL A O 1
ATOM 1518 N N . ASP A 1 205 ? 2.670 9.981 -9.272 1.00 95.81 205 ASP A N 1
ATOM 1519 C CA . ASP A 1 205 ? 1.315 9.424 -9.163 1.00 95.81 205 ASP A CA 1
ATOM 1520 C C . ASP A 1 205 ? 1.151 8.587 -7.879 1.00 95.81 205 ASP A C 1
ATOM 1522 O O . ASP A 1 205 ? 0.199 8.749 -7.118 1.00 95.81 205 ASP A O 1
ATOM 1526 N N . THR A 1 206 ? 2.156 7.770 -7.533 1.00 93.50 206 THR A N 1
ATOM 1527 C CA . THR A 1 206 ? 2.139 7.044 -6.251 1.00 93.50 206 THR A CA 1
ATOM 1528 C C . THR A 1 206 ? 2.220 7.964 -5.030 1.00 93.50 206 THR A C 1
ATOM 1530 O O . THR A 1 206 ? 1.613 7.659 -4.005 1.00 93.50 206 THR A O 1
ATOM 1533 N N . LEU A 1 207 ? 2.954 9.081 -5.110 1.00 95.62 207 LEU A N 1
ATOM 1534 C CA . LEU A 1 207 ? 3.048 10.062 -4.022 1.00 95.62 207 LEU A CA 1
ATOM 1535 C C . LEU A 1 207 ? 1.743 10.850 -3.866 1.00 95.62 207 LEU A C 1
ATOM 1537 O O . LEU A 1 207 ? 1.326 11.111 -2.739 1.00 95.62 207 LEU A O 1
ATOM 1541 N N . GLU A 1 208 ? 1.079 11.181 -4.970 1.00 94.06 208 GLU A N 1
ATOM 1542 C CA . GLU A 1 208 ? -0.253 11.785 -4.971 1.00 94.06 208 GLU A CA 1
ATOM 1543 C C . GLU A 1 208 ? -1.273 10.838 -4.324 1.00 94.06 208 GLU A C 1
ATOM 1545 O O . GLU A 1 208 ? -1.984 11.231 -3.396 1.00 94.06 208 GLU A O 1
ATOM 1550 N N . GLY A 1 209 ? -1.227 9.547 -4.672 1.00 94.88 209 GLY A N 1
ATOM 1551 C CA . GLY A 1 209 ? -2.032 8.515 -4.015 1.00 94.88 209 GLY A CA 1
ATOM 1552 C C . GLY A 1 209 ? -1.735 8.347 -2.516 1.00 94.88 209 GLY A C 1
ATOM 1553 O O . GLY A 1 209 ? -2.638 8.049 -1.732 1.00 94.88 209 GLY A O 1
ATOM 1554 N N . LEU A 1 210 ? -0.494 8.566 -2.060 1.00 95.12 210 LEU A N 1
ATOM 1555 C CA . LEU A 1 210 ? -0.180 8.602 -0.622 1.00 95.12 210 LEU A CA 1
ATOM 1556 C C . LEU A 1 210 ? -0.807 9.817 0.079 1.00 95.12 210 LEU A C 1
ATOM 1558 O O . LEU A 1 210 ? -1.181 9.708 1.250 1.00 95.12 210 LEU A O 1
ATOM 1562 N N . GLY A 1 211 ? -0.972 10.941 -0.621 1.00 94.06 211 GLY A N 1
ATOM 1563 C CA . GLY A 1 211 ? -1.709 12.105 -0.127 1.00 94.06 211 GLY A CA 1
ATOM 1564 C C . GLY A 1 211 ? -3.169 11.767 0.170 1.00 94.06 211 GLY A C 1
ATOM 1565 O O . GLY A 1 211 ? -3.632 11.975 1.292 1.00 94.06 211 GLY A O 1
ATOM 1566 N N . GLU A 1 212 ? -3.866 11.143 -0.783 1.00 94.00 212 GLU A N 1
ATOM 1567 C CA . GLU A 1 212 ? -5.253 10.691 -0.589 1.00 94.00 212 GLU A CA 1
ATOM 1568 C C . GLU A 1 212 ? -5.379 9.696 0.572 1.00 94.00 212 GLU A C 1
ATOM 1570 O O . GLU A 1 212 ? -6.281 9.800 1.407 1.00 94.00 212 GLU A O 1
ATOM 1575 N N . ARG A 1 213 ? -4.432 8.757 0.680 1.00 95.06 213 ARG A N 1
ATOM 1576 C CA . ARG A 1 213 ? -4.398 7.784 1.782 1.00 95.06 213 ARG A CA 1
ATOM 1577 C C . ARG A 1 213 ? -4.158 8.439 3.138 1.00 95.06 213 ARG A C 1
ATOM 1579 O O . ARG A 1 213 ? -4.698 7.960 4.130 1.00 95.06 213 ARG A O 1
ATOM 1586 N N . THR A 1 214 ? -3.380 9.516 3.196 1.00 97.31 214 THR A N 1
ATOM 1587 C CA . THR A 1 214 ? -3.131 10.257 4.442 1.00 97.31 214 THR A CA 1
ATOM 1588 C C . THR A 1 214 ? -4.399 10.960 4.913 1.00 97.31 214 THR A C 1
ATOM 1590 O O . THR A 1 214 ? -4.763 10.839 6.078 1.00 97.31 214 THR A O 1
ATOM 1593 N N . VAL A 1 215 ? -5.133 11.597 3.997 1.00 96.25 215 VAL A N 1
ATOM 1594 C CA . VAL A 1 215 ? -6.437 12.205 4.308 1.00 96.25 215 VAL A CA 1
ATOM 1595 C C . VAL A 1 215 ? -7.445 11.144 4.760 1.00 96.25 215 VAL A C 1
ATOM 1597 O O . VAL A 1 215 ? -8.183 11.346 5.723 1.00 96.25 215 VAL A O 1
ATOM 1600 N N . ALA A 1 216 ? -7.462 9.978 4.107 1.00 96.25 216 ALA A N 1
ATOM 1601 C CA . ALA A 1 216 ? -8.310 8.865 4.527 1.00 96.25 216 ALA A CA 1
ATOM 1602 C C . ALA A 1 216 ? -7.934 8.334 5.924 1.00 96.25 216 ALA A C 1
ATOM 1604 O O . ALA A 1 216 ? -8.828 8.011 6.705 1.00 96.25 216 ALA A O 1
ATOM 1605 N N . LEU A 1 217 ? -6.638 8.266 6.252 1.00 97.19 217 LEU A N 1
ATOM 1606 C CA . LEU A 1 217 ? -6.147 7.879 7.578 1.00 97.19 217 LEU A CA 1
ATOM 1607 C C . LEU A 1 217 ? -6.543 8.888 8.656 1.00 97.19 217 LEU A C 1
ATOM 1609 O O . LEU A 1 217 ? -7.005 8.478 9.714 1.00 97.19 217 LEU A O 1
ATOM 1613 N N . GLU A 1 218 ? -6.413 10.185 8.383 1.00 97.38 218 GLU A N 1
ATOM 1614 C CA . GLU A 1 218 ? -6.831 11.244 9.306 1.00 97.38 218 GLU A CA 1
ATOM 1615 C C . GLU A 1 218 ? -8.337 11.165 9.583 1.00 97.38 218 GLU A C 1
ATOM 1617 O O . GLU A 1 218 ? -8.762 11.137 10.738 1.00 97.38 218 GLU A O 1
ATOM 1622 N N . LYS A 1 219 ? -9.145 10.989 8.532 1.00 97.25 219 LYS A N 1
ATOM 1623 C CA . LYS A 1 219 ? -10.591 10.793 8.672 1.00 97.25 219 LYS A CA 1
ATOM 1624 C C . LYS A 1 219 ? -10.938 9.516 9.444 1.00 97.25 219 LYS A C 1
ATOM 1626 O O . LYS A 1 219 ? -11.861 9.517 10.254 1.00 97.25 219 LYS A O 1
ATOM 1631 N N . ALA A 1 220 ? -10.219 8.421 9.202 1.00 96.81 220 ALA A N 1
ATOM 1632 C CA . ALA A 1 220 ? -10.409 7.177 9.944 1.00 96.81 220 ALA A CA 1
ATOM 1633 C C . ALA A 1 220 ? -10.036 7.340 11.427 1.00 96.81 220 ALA A C 1
ATOM 1635 O O . ALA A 1 220 ? -10.717 6.793 12.290 1.00 96.81 220 ALA A O 1
ATOM 1636 N N . GLN A 1 221 ? -8.993 8.116 11.731 1.00 97.81 221 GLN A N 1
ATOM 1637 C CA . GLN A 1 221 ? -8.590 8.433 13.099 1.00 97.81 221 GLN A CA 1
ATOM 1638 C C . GLN A 1 221 ? -9.636 9.298 13.814 1.00 97.81 221 GLN A C 1
ATOM 1640 O O . GLN A 1 221 ? -9.955 9.029 14.972 1.00 97.81 221 GLN A O 1
ATOM 1645 N N . GLU A 1 222 ? -10.196 10.300 13.135 1.00 97.69 222 GLU A N 1
ATOM 1646 C CA . GLU A 1 222 ? -11.282 11.127 13.672 1.00 97.69 222 GLU A CA 1
ATOM 1647 C C . GLU A 1 222 ? -12.538 10.288 13.948 1.00 97.69 222 GLU A C 1
ATOM 1649 O O . GLU A 1 222 ? -13.118 10.375 15.032 1.00 97.69 222 GLU A O 1
ATOM 1654 N N . GLN A 1 223 ? -12.903 9.401 13.017 1.00 97.81 223 GLN A N 1
ATOM 1655 C CA . GLN A 1 223 ? -14.019 8.476 13.205 1.00 97.81 223 GLN A CA 1
ATOM 1656 C C . GLN A 1 223 ? -13.786 7.537 14.394 1.00 97.81 223 GLN A C 1
ATOM 1658 O O . GLN A 1 223 ? -14.682 7.357 15.210 1.00 97.81 223 GLN A O 1
ATOM 1663 N N . LEU A 1 224 ? -12.580 6.981 14.539 1.00 98.25 224 LEU A N 1
ATOM 1664 C CA . LEU A 1 224 ? -12.248 6.097 15.657 1.00 98.25 224 LEU A CA 1
ATOM 1665 C C . LEU A 1 224 ? -12.354 6.821 17.008 1.00 98.25 224 LEU A C 1
ATOM 1667 O O . LEU A 1 224 ? -12.820 6.241 17.987 1.00 98.25 224 LEU A O 1
ATOM 1671 N N . ALA A 1 225 ? -11.938 8.089 17.068 1.00 97.81 225 ALA A N 1
ATOM 1672 C CA . ALA A 1 225 ? -12.087 8.906 18.268 1.00 97.81 225 ALA A CA 1
ATOM 1673 C C . ALA A 1 225 ? -13.569 9.147 18.605 1.00 97.81 225 ALA A C 1
ATOM 1675 O O . ALA A 1 225 ? -13.959 9.023 19.767 1.00 97.81 225 ALA A O 1
ATOM 1676 N N . ALA A 1 226 ? -14.398 9.430 17.596 1.00 98.00 226 ALA A N 1
ATOM 1677 C CA . ALA A 1 226 ? -15.840 9.584 17.768 1.00 98.00 226 ALA A CA 1
ATOM 1678 C C . ALA A 1 226 ? -16.515 8.277 18.223 1.00 98.00 226 ALA A C 1
ATOM 1680 O O . ALA A 1 226 ? -17.342 8.294 19.136 1.00 98.00 226 ALA A O 1
ATOM 1681 N N . ASP A 1 227 ? -16.129 7.141 17.641 1.00 98.25 227 ASP A N 1
ATOM 1682 C CA . ASP A 1 227 ? -16.656 5.822 17.999 1.00 98.25 227 ASP A CA 1
ATOM 1683 C C . ASP A 1 227 ? -16.263 5.425 19.431 1.00 98.25 227 ASP A C 1
ATOM 1685 O O . ASP A 1 227 ? -17.079 4.865 20.164 1.00 98.25 227 ASP A O 1
ATOM 1689 N N . LEU A 1 228 ? -15.037 5.746 19.867 1.00 98.31 228 LEU A N 1
ATOM 1690 C CA . LEU A 1 228 ? -14.580 5.494 21.237 1.00 98.31 228 LEU A CA 1
ATOM 1691 C C . LEU A 1 228 ? -15.378 6.311 22.260 1.00 98.31 228 LEU A C 1
ATOM 1693 O O . LEU A 1 228 ? -15.766 5.785 23.305 1.00 98.31 228 LEU A O 1
ATOM 1697 N N . GLU A 1 229 ? -15.647 7.579 21.953 1.00 98.31 229 GLU A N 1
ATOM 1698 C CA . GLU A 1 229 ? -16.475 8.441 22.795 1.00 98.31 229 GLU A CA 1
ATOM 1699 C C . GLU A 1 229 ? -17.915 7.913 22.874 1.00 98.31 229 GLU A C 1
ATOM 1701 O O . GLU A 1 229 ? -18.468 7.771 23.967 1.00 98.31 229 GLU A O 1
ATOM 1706 N N . ALA A 1 230 ? -18.501 7.517 21.741 1.00 98.00 230 ALA A N 1
ATOM 1707 C CA . ALA A 1 230 ? -19.830 6.910 21.704 1.00 98.00 230 ALA A CA 1
ATOM 1708 C C . ALA A 1 230 ? -19.893 5.601 22.514 1.00 98.00 230 ALA A C 1
ATOM 1710 O O . ALA A 1 230 ? -20.830 5.390 23.289 1.00 98.00 230 ALA A O 1
ATOM 1711 N N . ALA A 1 231 ? -18.878 4.742 22.397 1.00 98.25 231 ALA A N 1
ATOM 1712 C CA . ALA A 1 231 ? -18.784 3.505 23.168 1.00 98.25 231 ALA A CA 1
ATOM 1713 C C . ALA A 1 231 ? -18.658 3.777 24.678 1.00 98.25 231 ALA A C 1
ATOM 1715 O O . ALA A 1 231 ? -19.326 3.125 25.482 1.00 98.25 231 ALA A O 1
ATOM 1716 N N . SER A 1 232 ? -17.855 4.768 25.076 1.00 98.31 232 SER A N 1
ATOM 1717 C CA . SER A 1 232 ? -17.723 5.205 26.473 1.00 98.31 232 SER A CA 1
ATOM 1718 C C . SER A 1 232 ? -19.062 5.686 27.052 1.00 98.31 232 SER A C 1
ATOM 1720 O O . SER A 1 232 ? -19.473 5.288 28.151 1.00 98.31 232 SER A O 1
ATOM 1722 N N . GLN A 1 233 ? -19.805 6.480 26.278 1.00 98.06 233 GLN A N 1
ATOM 1723 C CA . GLN A 1 2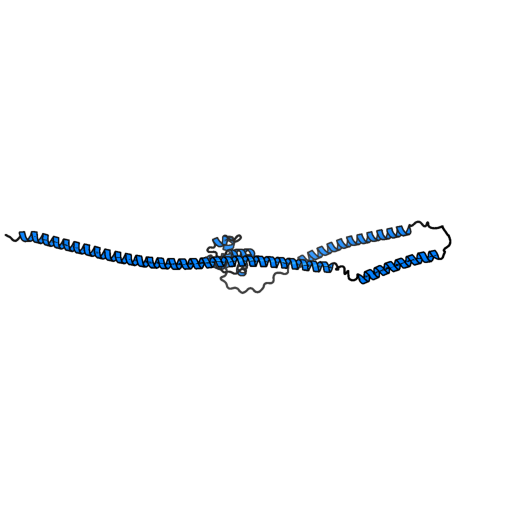33 ? -21.144 6.936 26.653 1.00 98.06 233 GLN A CA 1
ATOM 1724 C C . GLN A 1 233 ? -22.129 5.768 26.776 1.00 98.06 233 GLN A C 1
ATOM 1726 O O . GLN A 1 233 ? -22.900 5.714 27.736 1.00 98.06 233 GLN A O 1
ATOM 1731 N N . GLN A 1 234 ? -22.069 4.791 25.868 1.00 98.19 234 GLN A N 1
ATOM 1732 C CA . GLN A 1 234 ? -22.904 3.592 25.932 1.00 98.19 234 GLN A CA 1
ATOM 1733 C C . GLN A 1 234 ? -22.616 2.754 27.185 1.00 98.19 234 GLN A C 1
ATOM 1735 O O . GLN A 1 234 ? -23.551 2.295 27.839 1.00 98.19 234 GLN A O 1
ATOM 1740 N N . VAL A 1 235 ? -21.346 2.588 27.566 1.00 98.44 235 VAL A N 1
ATOM 1741 C CA . VAL A 1 235 ? -20.971 1.900 28.813 1.00 98.44 235 VAL A CA 1
ATOM 1742 C C . VAL A 1 235 ? -21.530 2.639 30.029 1.00 98.44 235 VAL A C 1
ATOM 1744 O O . VAL A 1 235 ? -22.083 2.011 30.931 1.00 98.44 235 VAL A O 1
ATOM 1747 N N . THR A 1 236 ? -21.463 3.971 30.035 1.00 98.31 236 THR A N 1
ATOM 1748 C CA . THR A 1 236 ? -22.030 4.799 31.114 1.00 98.31 236 THR A CA 1
ATOM 1749 C C . THR A 1 236 ? -23.553 4.653 31.204 1.00 98.31 236 THR A C 1
ATOM 1751 O O . THR A 1 236 ? -24.112 4.511 32.298 1.00 98.31 236 THR A O 1
ATOM 1754 N N . ALA A 1 237 ? -24.239 4.629 30.060 1.00 98.00 237 ALA A N 1
ATOM 1755 C CA . ALA A 1 237 ? -25.677 4.394 29.996 1.00 98.00 237 ALA A CA 1
ATOM 1756 C C . ALA A 1 237 ? -26.040 2.996 30.522 1.00 98.00 237 ALA A C 1
ATOM 1758 O O . ALA A 1 237 ? -26.922 2.868 31.370 1.00 98.00 237 ALA A O 1
ATOM 1759 N N . MET A 1 238 ? -25.300 1.966 30.106 1.00 98.19 238 MET A N 1
ATOM 1760 C CA . MET A 1 238 ? -25.500 0.590 30.563 1.00 98.19 238 MET A CA 1
ATOM 1761 C C . MET A 1 238 ? -25.256 0.452 32.073 1.00 98.19 238 MET A C 1
ATOM 1763 O O . MET A 1 238 ? -26.026 -0.209 32.764 1.00 98.19 238 MET A O 1
ATOM 1767 N N . GLN A 1 239 ? -24.248 1.134 32.626 1.00 97.88 239 GLN A N 1
ATOM 1768 C CA . GLN A 1 239 ? -24.002 1.159 34.071 1.00 97.88 239 GLN A CA 1
ATOM 1769 C C . GLN A 1 239 ? -25.163 1.807 34.844 1.00 97.88 239 GLN A C 1
ATOM 1771 O O . GLN A 1 239 ? -25.547 1.341 35.923 1.00 97.88 239 GLN A O 1
ATOM 1776 N N . THR A 1 240 ? -25.745 2.868 34.285 1.00 98.25 240 THR A N 1
ATOM 1777 C CA . THR A 1 240 ? -26.923 3.535 34.855 1.00 98.25 240 THR A CA 1
ATOM 1778 C C . THR A 1 240 ? -28.139 2.609 34.824 1.00 98.25 240 THR A C 1
ATOM 1780 O O . THR A 1 240 ? -28.849 2.483 35.823 1.00 98.25 240 THR A O 1
ATOM 1783 N N . GLU A 1 241 ? -28.347 1.902 33.713 1.00 98.19 241 GLU A N 1
ATOM 1784 C CA . GLU A 1 241 ? -29.429 0.930 33.565 1.00 98.19 241 GLU A CA 1
ATOM 1785 C C . GLU A 1 241 ? -29.287 -0.239 34.548 1.00 98.19 241 GLU A C 1
ATOM 1787 O O . GLU A 1 241 ? -30.252 -0.571 35.232 1.00 98.19 241 GLU A O 1
ATOM 1792 N N . VAL A 1 242 ? -28.081 -0.797 34.708 1.00 98.31 242 VAL A N 1
ATOM 1793 C CA . VAL A 1 242 ? -27.790 -1.848 35.701 1.00 98.31 242 VAL A CA 1
ATOM 1794 C C . VAL A 1 242 ? -28.086 -1.363 37.120 1.00 98.31 242 VAL A C 1
ATOM 1796 O O . VAL A 1 242 ? -28.698 -2.087 37.904 1.00 98.31 242 VAL A O 1
ATOM 1799 N N . THR A 1 243 ? -27.707 -0.125 37.448 1.00 98.19 243 THR A N 1
ATOM 1800 C CA . THR A 1 243 ? -27.986 0.466 38.766 1.00 98.19 243 THR A CA 1
ATOM 1801 C C . THR A 1 243 ? -29.493 0.592 39.004 1.00 98.19 243 THR A C 1
ATOM 1803 O O . THR A 1 243 ? -29.988 0.195 40.058 1.00 98.19 243 THR A O 1
ATOM 1806 N N . SER A 1 244 ? -30.241 1.061 38.000 1.00 98.25 244 SER A N 1
ATOM 1807 C CA . SER A 1 244 ? -31.704 1.145 38.066 1.00 98.25 244 SER A CA 1
ATOM 1808 C C . SER A 1 244 ? -32.364 -0.232 38.175 1.00 98.25 244 SER A C 1
ATOM 1810 O O . SER A 1 244 ? -33.330 -0.405 38.919 1.00 98.25 244 SER A O 1
ATOM 1812 N N . LEU A 1 245 ? -31.852 -1.230 37.452 1.00 98.31 245 LEU A N 1
ATOM 1813 C CA . LEU A 1 245 ? -32.361 -2.596 37.508 1.00 98.31 245 LEU A CA 1
ATOM 1814 C C . LEU A 1 245 ? -32.143 -3.199 38.899 1.00 98.31 245 LEU A C 1
ATOM 1816 O O . LEU A 1 245 ? -33.062 -3.799 39.450 1.00 98.31 245 LEU A O 1
ATOM 1820 N N . ASN A 1 246 ? -30.971 -2.974 39.497 1.00 98.00 246 ASN A N 1
ATOM 1821 C CA . ASN A 1 246 ? -30.666 -3.414 40.854 1.00 98.00 246 ASN A CA 1
ATOM 1822 C C . ASN A 1 246 ? -31.597 -2.763 41.888 1.00 98.00 246 ASN A C 1
ATOM 1824 O O . ASN A 1 246 ? -32.130 -3.449 42.755 1.00 98.00 246 ASN A O 1
ATOM 1828 N N . GLU A 1 247 ? -31.865 -1.460 41.767 1.00 98.12 247 GLU A N 1
ATOM 1829 C CA . GLU A 1 247 ? -32.823 -0.772 42.640 1.00 98.12 247 GLU A CA 1
ATOM 1830 C C . GLU A 1 247 ? -34.237 -1.369 42.526 1.00 98.12 247 GLU A C 1
ATOM 1832 O O . GLU A 1 247 ? -34.898 -1.609 43.537 1.00 98.12 247 GLU A O 1
ATOM 1837 N N . LYS A 1 248 ? -34.691 -1.683 41.305 1.00 97.81 248 LYS A N 1
ATOM 1838 C CA . LYS A 1 248 ? -35.986 -2.349 41.082 1.00 97.81 248 LYS A CA 1
ATOM 1839 C C . LYS A 1 248 ? -36.041 -3.743 41.706 1.00 97.81 248 LYS A C 1
ATOM 1841 O O . LYS A 1 248 ? -37.082 -4.098 42.258 1.00 97.81 248 LYS A O 1
ATOM 1846 N N . VAL A 1 249 ? -34.954 -4.515 41.630 1.00 98.12 249 VAL A N 1
ATOM 1847 C CA . VAL A 1 249 ? -34.856 -5.835 42.276 1.00 98.12 249 VAL A CA 1
ATOM 1848 C C . VAL A 1 249 ? -34.996 -5.687 43.789 1.00 98.12 249 VAL A C 1
ATOM 1850 O O . VAL A 1 249 ? -35.858 -6.337 44.375 1.00 98.12 249 VAL A O 1
ATOM 1853 N N . VAL A 1 250 ? -34.260 -4.757 44.406 1.00 97.62 250 VAL A N 1
ATOM 1854 C CA . VAL A 1 250 ? -34.364 -4.483 45.850 1.00 97.62 250 VAL A CA 1
ATOM 1855 C C . VAL A 1 250 ? -35.789 -4.070 46.238 1.00 97.62 250 VAL A C 1
ATOM 1857 O O . VAL A 1 250 ? -36.357 -4.606 47.188 1.00 97.62 250 VAL A O 1
ATOM 1860 N N . GLN A 1 251 ? -36.429 -3.179 45.473 1.00 97.56 251 GLN A N 1
ATOM 1861 C CA . GLN A 1 251 ? -37.823 -2.794 45.728 1.00 97.56 251 GLN A CA 1
ATOM 1862 C C . GLN A 1 251 ? -38.798 -3.976 45.600 1.00 97.56 251 GLN A C 1
ATOM 1864 O O . GLN A 1 251 ? -39.781 -4.059 46.343 1.00 97.56 251 GLN A O 1
ATOM 1869 N N . GLN A 1 252 ? -38.567 -4.895 44.659 1.00 97.44 252 GLN A N 1
ATOM 1870 C CA . GLN A 1 252 ? -39.383 -6.099 44.507 1.00 97.44 252 GLN A CA 1
ATOM 1871 C C . GLN A 1 252 ? -39.196 -7.061 45.690 1.00 97.44 252 GLN A C 1
ATOM 1873 O O . GLN A 1 252 ? -40.182 -7.612 46.191 1.00 97.44 252 GLN A O 1
ATOM 1878 N N . GLU A 1 253 ? -37.961 -7.240 46.157 1.00 96.81 253 GLU A N 1
ATOM 1879 C CA . GLU A 1 253 ? -37.650 -8.045 47.340 1.00 96.81 253 GLU A CA 1
ATOM 1880 C C . GLU A 1 253 ? -38.327 -7.472 48.589 1.00 96.81 253 GLU A C 1
ATOM 1882 O O . GLU A 1 253 ? -39.024 -8.204 49.293 1.00 96.81 253 GLU A O 1
ATOM 1887 N N . GLU A 1 254 ? -38.247 -6.156 48.815 1.00 96.88 254 GLU A N 1
ATOM 1888 C CA . GLU A 1 254 ? -38.944 -5.501 49.929 1.00 96.88 254 GLU A CA 1
ATOM 1889 C C . GLU A 1 254 ? -40.461 -5.709 49.871 1.00 96.88 254 GLU A C 1
ATOM 1891 O O . GLU A 1 254 ? -41.096 -6.013 50.883 1.00 96.88 254 GLU A O 1
ATOM 1896 N N . ARG A 1 255 ? -41.071 -5.561 48.687 1.00 97.19 255 ARG A N 1
ATOM 1897 C CA . ARG A 1 255 ? -42.510 -5.810 48.505 1.00 97.19 255 ARG A CA 1
ATOM 1898 C C . ARG A 1 255 ? -42.876 -7.250 48.847 1.00 97.19 255 ARG A C 1
ATOM 1900 O O . ARG A 1 255 ? -43.921 -7.474 49.456 1.00 97.19 255 ARG A O 1
ATOM 1907 N N . THR A 1 256 ? -42.019 -8.199 48.483 1.00 97.62 256 THR A N 1
ATOM 1908 C CA . THR A 1 256 ? -42.211 -9.623 48.778 1.00 97.62 256 THR A CA 1
ATOM 1909 C C . THR A 1 256 ? -42.115 -9.881 50.282 1.00 97.62 256 THR A C 1
ATOM 1911 O O . THR A 1 256 ? -43.029 -10.467 50.852 1.00 97.62 256 THR A O 1
ATOM 1914 N N . GLN A 1 257 ? -41.098 -9.344 50.962 1.00 96.69 257 GLN A N 1
ATOM 1915 C CA . GLN A 1 257 ? -40.941 -9.478 52.418 1.00 96.69 257 GLN A CA 1
ATOM 1916 C C . GLN A 1 257 ? -42.099 -8.848 53.203 1.00 96.69 257 GLN A C 1
ATOM 1918 O O . GLN A 1 257 ? -42.592 -9.424 54.178 1.00 96.69 257 GLN A O 1
ATOM 1923 N N . ARG A 1 258 ? -42.575 -7.670 52.777 1.00 96.81 258 ARG A N 1
ATOM 1924 C CA . ARG A 1 258 ? -43.751 -7.028 53.384 1.00 96.81 258 ARG A CA 1
ATOM 1925 C C . ARG A 1 258 ? -45.008 -7.868 53.181 1.00 96.81 258 ARG A C 1
ATOM 1927 O O . ARG A 1 258 ? -45.791 -8.005 54.115 1.00 96.81 258 ARG A O 1
ATOM 1934 N N . PHE A 1 259 ? -45.186 -8.456 51.999 1.00 97.81 259 PHE A N 1
ATOM 1935 C CA . PHE A 1 259 ? -46.302 -9.358 51.725 1.00 97.81 259 PHE A CA 1
ATOM 1936 C C . PHE A 1 259 ? -46.239 -10.628 52.584 1.00 97.81 259 PHE A C 1
ATOM 1938 O O . PHE A 1 259 ? -47.242 -11.001 53.185 1.00 97.81 259 PHE A O 1
ATOM 1945 N N . GLU A 1 260 ? -45.069 -11.254 52.719 1.00 97.06 260 GLU A N 1
ATOM 1946 C CA . GLU A 1 260 ? -44.884 -12.407 53.609 1.00 97.06 260 GLU A CA 1
ATOM 1947 C C . GLU A 1 260 ? -45.177 -12.062 55.074 1.00 97.06 260 GLU A C 1
ATOM 1949 O O . GLU A 1 260 ? -45.837 -12.828 55.778 1.00 97.06 260 GLU A O 1
ATOM 1954 N N . THR A 1 261 ? -44.724 -10.892 55.531 1.00 97.19 261 THR A N 1
ATOM 1955 C CA . THR A 1 261 ? -44.996 -10.403 56.890 1.00 97.19 261 THR A CA 1
ATOM 1956 C C . THR A 1 261 ? -46.493 -10.181 57.094 1.00 97.19 261 THR A C 1
ATOM 1958 O O . THR A 1 261 ? -47.054 -10.685 58.064 1.00 97.19 261 THR A O 1
ATOM 1961 N N . PHE A 1 262 ? -47.161 -9.534 56.137 1.00 97.44 262 PHE A N 1
ATOM 1962 C CA . PHE A 1 262 ? -48.611 -9.354 56.139 1.00 97.44 262 PHE A CA 1
ATOM 1963 C C . PHE A 1 262 ? -49.360 -10.692 56.196 1.00 97.44 262 PHE A C 1
ATOM 1965 O O . PHE A 1 262 ? -50.282 -10.843 56.994 1.00 97.44 262 PHE A O 1
ATOM 1972 N N . LEU A 1 263 ? -48.955 -11.687 55.396 1.00 97.50 263 LEU A N 1
ATOM 1973 C CA . LEU A 1 263 ? -49.563 -13.019 55.435 1.00 97.50 263 LEU A CA 1
ATOM 1974 C C . LEU A 1 263 ? -49.388 -13.688 56.805 1.00 97.50 263 LEU A C 1
ATOM 1976 O O . LEU A 1 263 ? -50.325 -14.312 57.303 1.00 97.50 263 LEU A O 1
ATOM 1980 N N . ARG A 1 264 ? -48.220 -13.536 57.440 1.00 97.12 264 ARG A N 1
ATOM 1981 C CA . ARG A 1 264 ? -47.949 -14.083 58.778 1.00 97.12 264 ARG A CA 1
ATOM 1982 C C . ARG A 1 264 ? -48.785 -13.394 59.862 1.00 97.12 264 ARG A C 1
ATOM 1984 O O . ARG A 1 264 ? -49.321 -14.064 60.747 1.00 97.12 264 ARG A O 1
ATOM 1991 N N . GLU A 1 265 ? -48.931 -12.076 59.790 1.00 96.19 265 GLU A N 1
ATOM 1992 C CA . GLU A 1 265 ? -49.794 -11.306 60.694 1.00 96.19 265 GLU A CA 1
ATOM 1993 C C . GLU A 1 265 ? -51.269 -11.678 60.512 1.00 96.19 265 GLU A C 1
ATOM 1995 O O . GLU A 1 265 ? -51.967 -11.933 61.495 1.00 96.19 265 GLU A O 1
ATOM 2000 N N . LEU A 1 266 ? -51.726 -11.812 59.263 1.00 96.06 266 LEU A N 1
ATOM 2001 C CA . LEU A 1 266 ? -53.076 -12.267 58.938 1.00 96.06 266 LEU A CA 1
ATOM 2002 C C . LEU A 1 266 ? -53.344 -13.667 59.507 1.00 96.06 266 LEU A C 1
ATOM 2004 O O . LEU A 1 266 ? -54.381 -13.894 60.130 1.00 96.06 266 LEU A O 1
ATOM 2008 N N . GLN A 1 267 ? -52.395 -14.594 59.342 1.00 95.19 267 GLN A N 1
ATOM 2009 C CA . GLN A 1 267 ? -52.479 -15.940 59.909 1.00 95.19 267 GLN A CA 1
ATOM 2010 C C . GLN A 1 267 ? -52.574 -15.903 61.442 1.00 95.19 267 GLN A C 1
ATOM 2012 O O . GLN A 1 267 ? -53.376 -16.630 62.025 1.00 95.19 267 GLN A O 1
ATOM 2017 N N . THR A 1 268 ? -51.791 -15.042 62.094 1.00 95.50 268 THR A N 1
ATOM 2018 C CA . THR A 1 268 ? -51.780 -14.896 63.558 1.00 95.50 268 THR A CA 1
ATOM 2019 C C . THR A 1 268 ? -53.105 -14.333 64.083 1.00 95.50 268 THR A C 1
ATOM 2021 O O . THR A 1 268 ? -53.652 -14.846 65.058 1.00 95.50 268 THR A O 1
ATOM 2024 N N . LEU A 1 269 ? -53.663 -13.316 63.418 1.00 94.56 269 LEU A N 1
ATOM 2025 C CA . LEU A 1 269 ? -54.967 -12.740 63.766 1.00 94.56 269 LEU A CA 1
ATOM 2026 C C . LEU A 1 269 ? -56.101 -13.753 63.606 1.00 94.56 269 LEU A C 1
ATOM 2028 O O . LEU A 1 269 ? -56.949 -13.868 64.491 1.00 94.56 269 LEU A O 1
ATOM 2032 N N . LEU A 1 270 ? -56.096 -14.513 62.506 1.00 91.81 270 LEU A N 1
ATOM 2033 C CA . LEU A 1 270 ? -57.061 -15.588 62.295 1.00 91.81 270 LEU A CA 1
ATOM 2034 C C . LEU A 1 270 ? -56.943 -16.649 63.392 1.00 91.81 270 LEU A C 1
ATOM 2036 O O . LEU A 1 270 ? -57.954 -17.003 63.991 1.00 91.81 270 LEU A O 1
ATOM 2040 N N . ALA A 1 271 ? -55.730 -17.106 63.712 1.00 91.69 271 ALA A N 1
ATOM 2041 C CA . ALA A 1 271 ? -55.515 -18.086 64.775 1.00 91.69 271 ALA A CA 1
ATOM 2042 C C . ALA A 1 271 ? -56.064 -17.603 66.130 1.00 91.69 271 ALA A C 1
ATOM 2044 O O . ALA A 1 271 ? -56.809 -18.339 66.774 1.00 91.69 271 ALA A O 1
ATOM 2045 N N . ASN A 1 272 ? -55.781 -16.355 66.519 1.00 91.56 272 ASN A N 1
ATOM 2046 C CA . ASN A 1 272 ? -56.283 -15.769 67.766 1.00 91.56 272 ASN A CA 1
ATOM 2047 C C . ASN A 1 272 ? -57.818 -15.677 67.812 1.00 91.56 272 ASN A C 1
ATOM 2049 O O . ASN A 1 272 ? -58.422 -15.925 68.857 1.00 91.56 272 ASN A O 1
ATOM 2053 N N . LEU A 1 273 ? -58.479 -15.361 66.692 1.00 88.56 273 LEU A N 1
ATOM 2054 C CA . LEU A 1 273 ? -59.947 -15.338 66.639 1.00 88.56 273 LEU A CA 1
ATOM 2055 C C . LEU A 1 273 ? -60.567 -16.721 66.886 1.00 88.56 273 LEU A C 1
ATOM 2057 O O . LEU A 1 273 ? -61.625 -16.807 67.509 1.00 88.56 273 LEU A O 1
ATOM 2061 N N . PHE A 1 274 ? -59.916 -17.797 66.438 1.00 81.62 274 PHE A N 1
ATOM 2062 C CA . PHE A 1 274 ? -60.415 -19.160 66.632 1.00 81.62 274 PHE A CA 1
ATOM 2063 C C . PHE A 1 274 ? -60.054 -19.762 67.999 1.00 81.62 274 PHE A C 1
ATOM 2065 O O . PHE A 1 274 ? -60.822 -20.573 68.512 1.00 81.62 274 PHE A O 1
ATOM 2072 N N . THR A 1 275 ? -58.940 -19.370 68.625 1.00 74.56 275 THR A N 1
ATOM 2073 C CA . THR A 1 275 ? -58.555 -19.880 69.956 1.00 74.56 275 THR A CA 1
ATOM 2074 C C . THR A 1 275 ? -59.360 -19.250 71.094 1.00 74.56 275 THR A C 1
ATOM 2076 O O . THR A 1 275 ? -59.719 -19.942 72.043 1.00 74.56 275 THR A O 1
ATOM 2079 N N . THR A 1 276 ? -59.737 -17.973 70.978 1.00 62.25 276 THR A N 1
ATOM 2080 C CA . THR A 1 276 ? -60.466 -17.238 72.036 1.00 62.25 276 THR A CA 1
ATOM 2081 C C . THR A 1 276 ? -61.899 -17.763 72.271 1.00 62.25 276 THR A C 1
ATOM 2083 O O . THR A 1 276 ? -62.487 -17.532 73.323 1.00 62.25 276 THR A O 1
ATOM 2086 N N . GLN A 1 277 ? -62.474 -18.520 71.329 1.00 59.50 277 GLN A N 1
ATOM 2087 C CA . GLN A 1 277 ? -63.796 -19.158 71.472 1.00 59.50 277 GLN A CA 1
ATOM 2088 C C . GLN A 1 277 ? -63.754 -20.506 72.229 1.00 59.50 277 GLN A C 1
ATOM 2090 O O . GLN A 1 277 ? -64.807 -21.053 72.549 1.00 59.50 277 GLN A O 1
ATOM 2095 N N . GLY A 1 278 ? -62.567 -21.054 72.526 1.00 57.69 278 GLY A N 1
ATOM 2096 C CA . GLY A 1 278 ? -62.409 -22.356 73.191 1.00 57.69 278 GLY A CA 1
ATOM 2097 C C . GLY A 1 2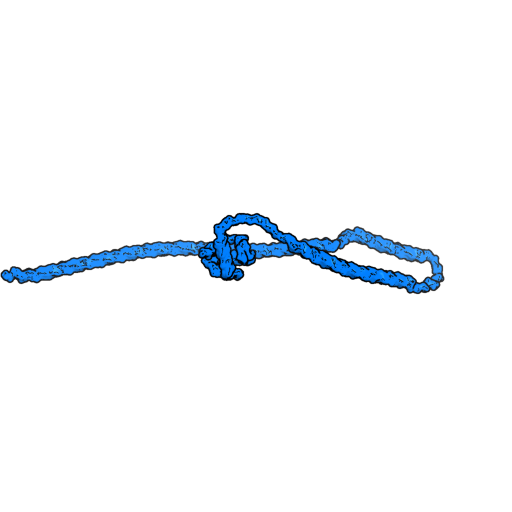78 ? -62.351 -22.323 74.725 1.00 57.69 278 GLY A C 1
ATOM 2098 O O . GLY A 1 278 ? -62.563 -23.356 75.349 1.00 57.69 278 GLY A O 1
ATOM 2099 N N . GLU A 1 279 ? -62.103 -21.162 75.341 1.00 54.88 279 GLU A N 1
ATOM 2100 C CA . GLU A 1 279 ? -61.902 -21.007 76.800 1.00 54.88 279 GLU A CA 1
ATOM 2101 C C . GLU A 1 279 ? -63.149 -20.511 77.563 1.00 54.88 279 GLU A C 1
ATOM 2103 O O . GLU A 1 279 ? -63.053 -19.903 78.626 1.00 54.88 279 GLU A O 1
ATOM 2108 N N . THR A 1 280 ? -64.352 -20.785 77.055 1.00 52.78 280 THR A N 1
ATOM 2109 C CA . THR A 1 280 ? -65.590 -20.631 77.842 1.00 52.78 280 THR A CA 1
ATOM 2110 C C . THR A 1 280 ? -66.299 -21.971 77.991 1.00 52.78 280 THR A C 1
ATOM 2112 O O . THR A 1 280 ? -67.326 -22.230 77.365 1.00 52.78 280 THR A O 1
ATOM 2115 N N . LYS A 1 281 ? -65.746 -22.845 78.837 1.00 46.00 281 LYS A N 1
ATOM 2116 C CA . LYS A 1 281 ? -66.510 -23.918 79.479 1.00 46.00 281 LYS A CA 1
ATOM 2117 C C . LYS A 1 281 ? -65.863 -24.406 80.763 1.00 46.00 281 LYS A C 1
ATOM 2119 O O . LYS A 1 281 ? -64.630 -24.592 80.755 1.00 46.00 281 LYS A O 1
#